Protein AF-A0A169PF04-F1 (afdb_monomer_lite)

Foldseek 3Di:
DVVVVVLDDDQDAAQLQAPVSDPLQFWDKEAFPDLLRIAIEGEAQVVQLVLLVVCVVVVQQQAAFFAPDDQVLAPDRNQGSVNLNVDPFFVLQNVSSNVRRVRRVVSCCVPPVDDPVRYQYAYFTKGFDDDDPPDPDDNHIATRFFRQNSWDYPNPQETEGEDGRGDDDPNHHSRQVRRQVSCVNGSHGYDYDHCSNQCPVPNNCPPDDPPPPSVSVPVSVVVVVVVVPPD

Sequence (231 aa):
MLEAQGYQQPIAVDTSWLGVGHIDEFLSFVPARNDRGWVAVVADPDLGRKLLEDLVDKSRGGEPLVRGIAPQGTTKPGLTVAGALRDPSLTRGTEIARKGIESALRTLRRESGLTERHIIRVPALFEKLDLPAGYPRQDVVANYLPGAANGVSTGTGVYLAPRQHSPLNDGRDTFEQAAEKALSGTGTRISWVEDWDYSHHRGTVGRNRVGIAAWAWESGLASTEQAHRRG

Organism: Streptomyces laurentii (NCBI:txid39478)

Radius of gyration: 18.96 Å; chains: 1; bounding box: 39×45×67 Å

pLDDT: mean 84.09, std 21.86, range [22.91, 98.69]

InterPro domains:
  IPR004303 Protein-arginine deiminase [PTHR10837] (2-201)
  IPR013530 Protein-arginine deiminase, C-terminal [PF03068] (2-203)

Secondary structure (DSSP, 8-state):
--GGG-SS-PPP---TTBSS--GGGTEEEEE-SSTTSEEEEEEEHHHHHHHHHHHHHTT-TTSBSS-SS-GGGSSSTT-BHHHHTT-HHHHHHHHHHHHHHHHHHHHHHHHH---GGGEEEEE--EEEPP--TT-S--S-EEESS--TTS-EE-SSSEEEEE-----EETTEEHHHHHHHHHHGGGTPEEEEE--HHHHHHSS---------TTHHHHHHHHHHHTGGG--

Structure (mmCIF, N/CA/C/O backbone):
data_AF-A0A169PF04-F1
#
_entry.id   AF-A0A169PF04-F1
#
loop_
_atom_site.group_PDB
_atom_site.id
_atom_site.type_symbol
_atom_site.label_atom_id
_atom_site.label_alt_id
_atom_site.label_comp_id
_atom_site.label_asym_id
_atom_site.label_entity_id
_atom_site.label_seq_id
_atom_site.pdbx_PDB_ins_code
_atom_site.Cartn_x
_atom_site.Cartn_y
_atom_site.Cartn_z
_at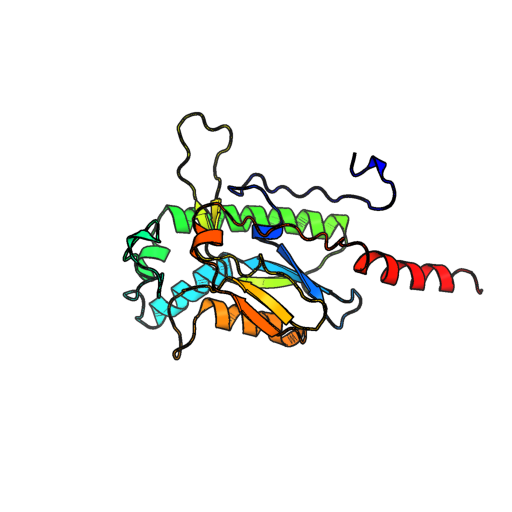om_site.occupancy
_atom_site.B_iso_or_equiv
_atom_site.auth_seq_id
_atom_site.auth_comp_id
_atom_site.auth_asym_id
_atom_site.auth_atom_id
_atom_site.pdbx_PDB_model_num
ATOM 1 N N . MET A 1 1 ? -13.197 25.104 11.657 1.00 62.09 1 MET A N 1
ATOM 2 C CA . MET A 1 1 ? -14.521 24.546 11.283 1.00 62.09 1 MET A CA 1
ATOM 3 C C . MET A 1 1 ? -14.736 23.145 11.853 1.00 62.09 1 MET A C 1
ATOM 5 O O . MET A 1 1 ? -15.756 22.962 12.498 1.00 62.09 1 MET A O 1
ATOM 9 N N . LEU A 1 2 ? -13.804 22.192 11.674 1.00 61.88 2 LEU A N 1
ATOM 10 C CA . LEU A 1 2 ? -13.909 20.841 12.262 1.00 61.88 2 LEU A CA 1
ATOM 11 C C . LEU A 1 2 ? -13.809 20.846 13.796 1.00 61.88 2 LEU A C 1
ATOM 13 O O . LEU A 1 2 ? -14.698 20.335 14.460 1.00 61.88 2 LEU A O 1
ATOM 17 N N . GLU A 1 3 ? -12.807 21.522 14.364 1.00 62.06 3 GLU A N 1
ATOM 18 C CA . GLU A 1 3 ? -12.672 21.683 15.826 1.00 62.06 3 GLU A CA 1
ATOM 19 C C . GLU A 1 3 ? -13.870 22.412 16.457 1.00 62.06 3 GLU A C 1
ATOM 21 O O . GLU A 1 3 ? -14.264 22.134 17.583 1.00 62.06 3 GLU A O 1
ATOM 26 N N . ALA A 1 4 ? -14.508 23.305 15.694 1.00 64.50 4 ALA A N 1
ATOM 27 C CA . ALA A 1 4 ? -15.655 24.087 16.145 1.00 64.50 4 ALA A CA 1
ATOM 28 C C . ALA A 1 4 ? -16.953 23.267 16.266 1.00 64.50 4 ALA A C 1
ATOM 30 O O . ALA A 1 4 ? -17.936 23.786 16.784 1.00 64.50 4 ALA A O 1
ATOM 31 N N . GLN A 1 5 ? -16.976 22.012 15.792 1.00 67.00 5 GLN A N 1
ATOM 32 C CA . GLN A 1 5 ? -18.127 21.126 15.983 1.00 67.00 5 GLN A CA 1
ATOM 33 C C . GLN A 1 5 ? -18.183 20.546 17.405 1.00 67.00 5 GLN A C 1
ATOM 35 O O . GLN A 1 5 ? -19.254 20.140 17.829 1.00 67.00 5 GLN A O 1
ATOM 40 N N . GLY A 1 6 ? -17.071 20.488 18.150 1.00 53.31 6 GLY A N 1
ATOM 41 C CA . GLY A 1 6 ? -17.043 20.073 19.564 1.00 53.31 6 GLY A CA 1
ATOM 42 C C . GLY A 1 6 ? -17.338 18.592 19.862 1.00 53.31 6 GLY A C 1
ATOM 43 O O . GLY A 1 6 ? -17.057 18.142 20.967 1.00 53.31 6 GLY A O 1
ATOM 44 N N . TYR A 1 7 ? -17.857 17.822 18.899 1.00 64.81 7 TYR A N 1
ATOM 45 C CA . TYR A 1 7 ? -18.203 16.400 19.069 1.00 64.81 7 TYR A CA 1
ATOM 46 C C . TYR A 1 7 ? -17.041 15.431 18.809 1.00 64.81 7 TYR A C 1
ATOM 48 O O . TYR A 1 7 ? -17.076 14.286 19.248 1.00 64.81 7 TYR A O 1
ATOM 56 N N . GLN A 1 8 ? -16.013 15.867 18.079 1.00 68.12 8 GLN A N 1
ATOM 57 C CA . GLN A 1 8 ? -14.832 15.066 17.756 1.00 68.12 8 GLN A CA 1
ATOM 58 C C . GLN A 1 8 ? -13.582 15.924 17.947 1.00 68.12 8 GLN A C 1
ATOM 60 O O . GLN A 1 8 ? -13.595 17.097 17.579 1.00 68.12 8 GLN A O 1
ATOM 65 N N . GLN A 1 9 ? -12.509 15.345 18.494 1.00 78.38 9 GLN A N 1
ATOM 66 C CA . GLN A 1 9 ? -11.184 15.971 18.547 1.00 78.38 9 GLN A CA 1
ATOM 67 C C . GLN A 1 9 ? -10.391 15.546 17.301 1.00 78.38 9 GLN A C 1
ATOM 69 O O . GLN A 1 9 ? -9.955 14.393 17.235 1.00 78.38 9 GLN A O 1
ATOM 74 N N . PRO A 1 10 ? -10.241 16.408 16.274 1.00 83.88 10 PRO A N 1
ATOM 75 C CA . PRO A 1 10 ? -9.552 16.025 15.050 1.00 83.88 10 PRO A CA 1
ATOM 76 C C . PRO A 1 10 ? -8.065 15.795 15.322 1.00 83.88 10 PRO A C 1
ATOM 78 O O . PRO A 1 10 ? -7.411 16.611 15.967 1.00 83.88 10 PRO A O 1
ATOM 81 N N . ILE A 1 11 ? -7.518 14.710 14.779 1.00 86.56 11 ILE A N 1
ATOM 82 C CA . ILE A 1 11 ? -6.080 14.441 14.816 1.00 86.56 11 ILE A CA 1
ATOM 83 C C . ILE A 1 11 ? -5.490 14.870 13.476 1.00 86.56 11 ILE A C 1
ATOM 85 O O . ILE A 1 11 ? -5.832 14.312 12.432 1.00 86.56 11 ILE A O 1
ATOM 89 N N . ALA A 1 12 ? -4.599 15.859 13.499 1.00 89.75 12 ALA A N 1
ATOM 90 C CA . ALA A 1 12 ? -3.885 16.295 12.307 1.00 89.75 12 ALA A CA 1
ATOM 91 C C . ALA A 1 12 ? -2.776 15.292 11.957 1.00 89.75 12 ALA A C 1
ATOM 93 O O . ALA A 1 12 ? -1.890 15.019 12.766 1.00 89.75 12 ALA A O 1
ATOM 94 N N . VAL A 1 13 ? -2.815 14.761 10.738 1.00 91.38 13 VAL A N 1
ATOM 95 C CA . VAL A 1 13 ? -1.807 13.844 10.197 1.00 91.38 13 VAL A CA 1
ATOM 96 C C . VAL A 1 13 ? -1.174 14.497 8.976 1.00 91.38 13 VAL A C 1
ATOM 98 O O . VAL A 1 13 ? -1.883 15.028 8.127 1.00 91.38 13 VAL A O 1
ATOM 101 N N . ASP A 1 14 ? 0.156 14.466 8.888 1.00 91.88 14 ASP A N 1
ATOM 102 C CA . ASP A 1 14 ? 0.867 14.986 7.722 1.00 91.88 14 ASP A CA 1
ATOM 103 C C . ASP A 1 14 ? 0.730 14.023 6.534 1.00 91.88 14 ASP A C 1
ATOM 105 O O . ASP A 1 14 ? 1.243 12.900 6.548 1.00 91.88 14 ASP A O 1
ATOM 109 N N . THR A 1 15 ? 0.033 14.488 5.502 1.00 93.19 15 THR A N 1
ATOM 110 C CA . THR A 1 15 ? -0.177 13.796 4.226 1.00 93.19 15 THR A CA 1
ATOM 111 C C . THR A 1 15 ? 0.488 14.524 3.059 1.00 93.19 15 THR A C 1
ATOM 113 O O . THR A 1 15 ? 0.269 14.169 1.903 1.00 93.19 15 THR A O 1
ATOM 116 N N . SER A 1 16 ? 1.317 15.541 3.325 1.00 91.88 16 SER A N 1
ATOM 117 C CA . SER A 1 16 ? 1.904 16.400 2.284 1.00 91.88 16 SER A CA 1
ATOM 118 C C . SER A 1 16 ? 2.814 15.653 1.302 1.00 91.88 16 SER A C 1
ATOM 120 O O . SER A 1 16 ? 2.993 16.104 0.165 1.00 91.88 16 SER A O 1
ATOM 122 N N . TRP A 1 17 ? 3.331 14.498 1.733 1.00 94.06 17 TRP A N 1
ATOM 123 C CA . TRP A 1 17 ? 4.163 13.575 0.965 1.00 94.06 17 TRP A CA 1
ATOM 124 C C . TRP A 1 17 ? 3.385 12.788 -0.105 1.00 94.06 17 TRP A C 1
ATOM 126 O O . TRP A 1 17 ? 4.012 12.178 -0.968 1.00 94.06 17 TRP A O 1
ATOM 136 N N . LEU A 1 18 ? 2.049 12.816 -0.101 1.00 90.62 18 LEU A N 1
ATOM 137 C CA . LEU A 1 18 ? 1.202 12.161 -1.105 1.00 90.62 18 LEU A CA 1
ATOM 138 C C . LEU A 1 18 ? 0.781 13.120 -2.222 1.00 90.62 18 LEU A C 1
ATOM 140 O O . LEU A 1 18 ? 0.509 14.296 -1.983 1.00 90.62 18 LEU A O 1
ATOM 144 N N . GLY A 1 19 ? 0.692 12.608 -3.450 1.00 86.56 19 GLY A N 1
ATOM 145 C CA . GLY A 1 19 ? 0.292 13.349 -4.648 1.00 86.56 19 GLY A CA 1
ATOM 146 C C . GLY A 1 19 ? -1.029 14.084 -4.473 1.00 86.56 19 GLY A C 1
ATOM 147 O O . GLY A 1 19 ? -1.066 15.311 -4.623 1.00 86.56 19 GLY A O 1
ATOM 148 N N . VAL A 1 20 ? -2.076 13.340 -4.106 1.00 84.25 20 VAL A N 1
ATOM 149 C CA . VAL A 1 20 ? -3.406 13.894 -3.810 1.00 84.25 20 VAL A CA 1
ATOM 150 C C . VAL A 1 20 ? -3.427 14.506 -2.412 1.00 84.25 20 VAL A C 1
ATOM 152 O O . VAL A 1 20 ? -3.981 15.589 -2.228 1.00 84.25 20 VAL A O 1
ATOM 155 N N . GLY A 1 21 ? -2.747 13.873 -1.454 1.00 86.50 21 GLY A N 1
ATOM 156 C CA . GLY A 1 21 ? -2.595 14.409 -0.104 1.00 86.50 21 GLY A CA 1
ATOM 157 C C . GLY A 1 21 ? -3.665 13.902 0.856 1.00 86.50 21 GLY A C 1
ATOM 158 O O . GLY A 1 21 ? -3.945 14.568 1.855 1.00 86.50 21 GLY A O 1
ATOM 159 N N . HIS A 1 22 ? -4.289 12.761 0.563 1.00 89.31 22 HIS A N 1
ATOM 160 C CA . HIS A 1 22 ? -5.374 12.221 1.373 1.00 89.31 22 HIS A CA 1
ATOM 161 C C . HIS A 1 22 ? -4.915 11.056 2.258 1.00 89.31 22 HIS A C 1
ATOM 163 O O . HIS A 1 22 ? -4.024 10.285 1.919 1.00 89.31 22 HIS A O 1
ATOM 169 N N . ILE A 1 23 ? -5.539 10.920 3.430 1.00 90.69 23 ILE A N 1
ATOM 170 C CA . ILE A 1 23 ? -5.193 9.867 4.395 1.00 90.69 23 ILE A CA 1
ATOM 171 C C . ILE A 1 23 ? -5.664 8.470 3.954 1.00 90.69 23 ILE A C 1
ATOM 173 O O . ILE A 1 23 ? -5.034 7.473 4.303 1.00 90.69 23 ILE A O 1
ATOM 177 N N . ASP A 1 24 ? -6.734 8.394 3.159 1.00 86.44 24 ASP A N 1
ATOM 178 C CA . ASP A 1 24 ? -7.298 7.141 2.642 1.00 86.44 24 ASP A CA 1
ATOM 179 C C . ASP A 1 24 ? -6.347 6.424 1.673 1.00 86.44 24 ASP A C 1
ATOM 181 O O . ASP A 1 24 ? -6.397 5.204 1.557 1.00 86.44 24 ASP A O 1
ATOM 185 N N . GLU A 1 25 ? -5.412 7.146 1.044 1.00 87.56 25 GLU A N 1
ATOM 186 C CA . GLU A 1 25 ? -4.411 6.573 0.134 1.00 87.56 25 GLU A CA 1
ATOM 187 C C . GLU A 1 25 ? -3.499 5.533 0.807 1.00 87.56 25 GLU A C 1
ATOM 189 O O . GLU A 1 25 ? -2.905 4.701 0.115 1.00 87.56 25 GLU A O 1
ATOM 194 N N . PHE A 1 26 ? -3.378 5.565 2.140 1.00 94.88 26 PHE A N 1
ATOM 195 C CA . PHE A 1 26 ? -2.515 4.653 2.894 1.00 94.88 26 PHE A CA 1
ATOM 196 C C . PHE A 1 26 ? -3.151 4.061 4.154 1.00 94.88 26 PHE A C 1
ATOM 198 O O . PHE A 1 26 ? -2.522 3.206 4.781 1.00 94.88 26 PHE A O 1
ATOM 205 N N . LEU A 1 27 ? -4.342 4.501 4.563 1.00 95.12 27 LEU A N 1
ATOM 206 C CA . LEU A 1 27 ? -4.946 4.079 5.820 1.00 95.12 27 LEU A CA 1
ATOM 207 C C . LEU A 1 27 ? -6.470 3.980 5.722 1.00 95.12 27 LEU A C 1
ATOM 209 O O . LEU A 1 27 ? -7.154 4.928 5.348 1.00 95.12 27 LEU A O 1
ATOM 213 N N . SER A 1 28 ? -7.004 2.849 6.170 1.00 95.38 28 SER A N 1
ATOM 214 C CA . SER A 1 28 ? -8.433 2.635 6.394 1.00 95.38 28 SER A CA 1
ATOM 215 C C . SER A 1 28 ? -8.662 1.861 7.692 1.00 95.38 28 SER A C 1
ATOM 217 O O . SER A 1 28 ? -7.724 1.547 8.427 1.00 95.38 28 SER A O 1
ATOM 219 N N . PHE A 1 29 ? -9.921 1.562 8.010 1.00 94.38 29 PHE A N 1
ATOM 220 C CA . PHE A 1 29 ? -10.287 0.806 9.204 1.00 94.38 29 PHE A CA 1
ATOM 221 C C . PHE A 1 29 ? -11.260 -0.316 8.861 1.00 94.38 29 PHE A C 1
ATOM 223 O O . PHE A 1 29 ? -12.177 -0.141 8.053 1.00 94.38 29 PHE A O 1
ATOM 230 N N . VAL A 1 30 ? -11.099 -1.457 9.528 1.00 94.94 30 VAL A N 1
ATOM 231 C CA . VAL A 1 30 ? -12.021 -2.596 9.429 1.00 94.94 30 VAL A CA 1
ATOM 232 C C . VAL A 1 30 ? -12.463 -3.056 10.820 1.00 94.94 30 VAL A C 1
ATOM 234 O O . VAL A 1 30 ? -11.678 -2.958 11.769 1.00 94.94 30 VAL A O 1
ATOM 237 N N . PRO A 1 31 ? -13.698 -3.573 10.969 1.00 92.75 31 PRO A N 1
ATOM 238 C CA . PRO A 1 31 ? -14.136 -4.210 12.203 1.00 92.75 31 PRO A CA 1
ATOM 239 C C . PRO A 1 31 ? -13.217 -5.370 12.599 1.00 92.75 31 PRO A C 1
ATOM 241 O O . PRO A 1 31 ? -12.759 -6.136 11.749 1.00 92.75 31 PRO A O 1
ATOM 244 N N . ALA A 1 32 ? -12.975 -5.520 13.897 1.00 91.56 32 ALA A N 1
ATOM 245 C CA . ALA A 1 32 ? -12.174 -6.605 14.447 1.00 91.56 32 ALA A CA 1
ATOM 246 C C . ALA A 1 32 ? -12.643 -6.971 15.857 1.00 91.56 32 ALA A C 1
ATOM 248 O O . ALA A 1 32 ? -13.140 -6.135 16.607 1.00 91.56 32 ALA A O 1
ATOM 249 N N . ARG A 1 33 ? -12.452 -8.233 16.245 1.00 89.00 33 ARG A N 1
ATOM 250 C CA . ARG A 1 33 ? -12.814 -8.727 17.581 1.00 89.00 33 ARG A CA 1
ATOM 251 C C . ARG A 1 33 ? -11.700 -8.442 18.590 1.00 89.00 33 ARG A C 1
ATOM 253 O O . ARG A 1 33 ? -10.974 -9.345 18.995 1.00 89.00 33 ARG A O 1
ATOM 260 N N . ASN A 1 34 ? -11.551 -7.178 18.965 1.00 89.12 34 ASN A N 1
ATOM 261 C CA . ASN A 1 34 ? -10.642 -6.717 20.014 1.00 89.12 34 ASN A CA 1
ATOM 262 C C . ASN A 1 34 ? -11.345 -5.672 20.905 1.00 89.12 34 ASN A C 1
ATOM 264 O O . ASN A 1 34 ? -12.509 -5.348 20.688 1.00 89.12 34 ASN A O 1
ATOM 268 N N . ASP A 1 35 ? -10.642 -5.154 21.907 1.00 89.12 35 ASP A N 1
ATOM 269 C CA . ASP A 1 35 ? -11.117 -4.109 22.830 1.00 89.12 35 ASP A CA 1
ATOM 270 C C . ASP A 1 35 ? -11.539 -2.797 22.147 1.00 89.12 35 ASP A C 1
ATOM 272 O O . ASP A 1 35 ? -12.347 -2.063 22.706 1.00 89.12 35 ASP A O 1
ATOM 276 N N . ARG A 1 36 ? -11.027 -2.497 20.947 1.00 90.12 36 ARG A N 1
ATOM 277 C CA . ARG A 1 36 ? -11.421 -1.318 20.159 1.00 90.12 36 ARG A CA 1
ATOM 278 C C . ARG A 1 36 ? -12.562 -1.591 19.181 1.00 90.12 36 ARG A C 1
ATOM 280 O O . ARG A 1 36 ? -13.145 -0.646 18.665 1.00 90.12 36 ARG A O 1
ATOM 287 N N . GLY A 1 37 ? -12.877 -2.853 18.896 1.00 91.75 37 GLY A N 1
ATOM 288 C CA . GLY A 1 37 ? -13.855 -3.244 17.877 1.00 91.75 37 GLY A CA 1
ATOM 289 C C . GLY A 1 37 ? -13.378 -3.054 16.429 1.00 91.75 37 GLY A C 1
ATOM 290 O O . GLY A 1 37 ? -14.136 -3.317 15.494 1.00 91.75 37 GLY A O 1
ATOM 291 N N . TRP A 1 38 ? -12.134 -2.610 16.217 1.00 93.38 38 TRP A N 1
ATOM 292 C CA . TRP A 1 38 ? -11.561 -2.326 14.900 1.00 93.38 38 TRP A CA 1
ATOM 293 C C . TRP A 1 38 ? -10.035 -2.452 14.881 1.00 93.38 38 TRP A C 1
ATOM 295 O O . TRP A 1 38 ? -9.365 -2.491 15.917 1.00 93.38 38 TRP A O 1
ATOM 305 N N . VAL A 1 39 ? -9.483 -2.508 13.673 1.00 95.44 39 VAL A N 1
ATOM 306 C CA . VAL A 1 39 ? -8.051 -2.347 13.387 1.00 95.44 39 VAL A CA 1
ATOM 307 C C . VAL A 1 39 ? -7.866 -1.374 12.226 1.00 95.44 39 VAL A C 1
ATOM 309 O O . VAL A 1 39 ? -8.725 -1.272 11.348 1.00 95.44 39 VAL A O 1
ATOM 312 N N . ALA A 1 40 ? -6.751 -0.653 12.235 1.00 96.56 40 ALA A N 1
ATOM 313 C CA . ALA A 1 40 ? -6.306 0.148 11.107 1.00 96.56 40 ALA A CA 1
ATOM 314 C C . ALA A 1 40 ? -5.640 -0.767 10.074 1.00 96.56 40 ALA A C 1
ATOM 316 O O . ALA A 1 40 ? -4.731 -1.524 10.416 1.00 96.56 40 ALA A O 1
ATOM 317 N N . VAL A 1 41 ? -6.071 -0.688 8.821 1.00 97.75 41 VAL A N 1
ATOM 318 C CA . VAL A 1 41 ? -5.391 -1.298 7.676 1.00 97.75 41 VAL A CA 1
ATOM 319 C C . VAL A 1 41 ? -4.480 -0.232 7.091 1.00 97.75 41 VAL A C 1
ATOM 321 O O . VAL A 1 41 ? -4.952 0.829 6.692 1.00 97.75 41 VAL A O 1
ATOM 324 N N . VAL A 1 42 ? -3.177 -0.486 7.086 1.00 98.38 42 VAL A N 1
ATOM 325 C CA . VAL A 1 42 ? -2.162 0.519 6.763 1.00 98.38 42 VAL A CA 1
ATOM 326 C C . VAL A 1 42 ? -1.257 -0.003 5.661 1.00 98.38 42 VAL A C 1
ATOM 328 O O . VAL A 1 42 ? -0.757 -1.125 5.743 1.00 98.38 42 VAL A O 1
ATOM 331 N N . ALA A 1 43 ? -1.041 0.810 4.633 1.00 98.44 43 ALA A N 1
ATOM 332 C CA . ALA A 1 43 ? -0.103 0.508 3.565 1.00 98.44 43 ALA A CA 1
ATOM 333 C C . ALA A 1 43 ? 1.316 0.325 4.123 1.00 98.44 43 ALA A C 1
ATOM 335 O O . ALA A 1 43 ? 1.744 1.017 5.048 1.00 98.44 43 ALA A O 1
ATOM 336 N N . ASP A 1 44 ? 2.055 -0.609 3.543 1.00 98.69 44 ASP A N 1
ATOM 337 C CA . ASP A 1 44 ? 3.418 -0.920 3.935 1.00 98.69 44 ASP A CA 1
ATOM 338 C C . ASP A 1 44 ? 4.294 -1.099 2.684 1.00 98.69 44 ASP A C 1
ATOM 340 O O . ASP A 1 44 ? 4.233 -2.139 2.012 1.00 98.69 44 ASP A O 1
ATOM 344 N N . PRO A 1 45 ? 5.097 -0.075 2.341 1.00 98.44 45 PRO A N 1
ATOM 345 C CA . PRO A 1 45 ? 5.968 -0.128 1.177 1.00 98.44 45 PRO A CA 1
ATOM 346 C C . PRO A 1 45 ? 7.140 -1.105 1.355 1.00 98.44 45 PRO A C 1
ATOM 348 O O . PRO A 1 45 ? 7.678 -1.596 0.362 1.00 98.44 45 PRO A O 1
ATOM 351 N N . ASP A 1 46 ? 7.510 -1.447 2.593 1.00 98.62 46 ASP A N 1
ATOM 352 C CA . ASP A 1 46 ? 8.571 -2.421 2.864 1.00 98.62 46 ASP A CA 1
ATOM 353 C C . ASP A 1 46 ? 8.094 -3.841 2.624 1.00 98.62 46 ASP A C 1
ATOM 355 O O . ASP A 1 46 ? 8.817 -4.634 2.020 1.00 98.62 46 ASP A O 1
ATOM 359 N N . LEU A 1 47 ? 6.855 -4.150 3.018 1.00 98.69 47 LEU A N 1
ATOM 360 C CA . LEU A 1 47 ? 6.229 -5.419 2.654 1.00 98.69 47 LEU A CA 1
ATOM 361 C C . LEU A 1 47 ? 6.095 -5.553 1.136 1.00 98.69 47 LEU A C 1
ATOM 363 O O . LEU A 1 47 ? 6.425 -6.607 0.599 1.00 98.69 47 LEU A O 1
ATOM 367 N N . GLY A 1 48 ? 5.670 -4.497 0.434 1.00 98.44 48 GLY A N 1
ATOM 368 C CA . GLY A 1 48 ? 5.587 -4.517 -1.029 1.00 98.44 48 GLY A CA 1
ATOM 369 C C . GLY A 1 48 ? 6.942 -4.774 -1.688 1.00 98.44 48 GLY A C 1
ATOM 370 O O . GLY A 1 48 ? 7.065 -5.668 -2.525 1.00 98.44 48 GLY A O 1
ATOM 371 N N . ARG A 1 49 ? 7.988 -4.058 -1.257 1.00 98.56 49 ARG A N 1
ATOM 372 C CA . ARG A 1 49 ? 9.359 -4.278 -1.737 1.00 98.56 49 ARG A CA 1
ATOM 373 C C . ARG A 1 49 ? 9.851 -5.697 -1.449 1.00 98.56 49 ARG A C 1
ATOM 375 O O . ARG A 1 49 ? 10.384 -6.338 -2.352 1.00 98.56 49 ARG A O 1
ATOM 382 N N . LYS A 1 50 ? 9.628 -6.203 -0.233 1.00 98.69 50 LYS A N 1
ATOM 383 C CA . LYS A 1 50 ? 10.023 -7.557 0.171 1.00 98.69 50 LYS A CA 1
ATOM 384 C C . LYS A 1 50 ? 9.381 -8.627 -0.713 1.00 98.69 50 LYS A C 1
ATOM 386 O O . LYS A 1 50 ? 10.061 -9.562 -1.114 1.00 98.69 50 LYS A O 1
ATOM 391 N N . LEU A 1 51 ? 8.102 -8.479 -1.070 1.00 98.69 51 LEU A N 1
ATOM 392 C CA . LEU A 1 51 ? 7.436 -9.416 -1.984 1.00 98.69 51 LEU A CA 1
ATOM 393 C C . LEU A 1 51 ? 8.113 -9.460 -3.361 1.00 98.69 51 LEU A C 1
ATOM 395 O O . LEU A 1 51 ? 8.211 -10.528 -3.959 1.00 98.69 51 LEU A O 1
ATOM 399 N N . LEU A 1 52 ? 8.598 -8.321 -3.864 1.00 98.56 52 LEU A N 1
ATOM 400 C CA . LEU A 1 52 ? 9.350 -8.275 -5.121 1.00 98.56 52 LEU A CA 1
ATOM 401 C C . LEU A 1 52 ? 10.745 -8.906 -4.978 1.00 98.56 52 LEU A C 1
ATOM 403 O O . LEU A 1 52 ? 11.178 -9.617 -5.883 1.00 98.56 52 LEU A O 1
ATOM 407 N N . GLU A 1 53 ? 11.433 -8.683 -3.856 1.00 98.62 53 GLU A N 1
ATOM 408 C CA . GLU A 1 53 ? 12.720 -9.325 -3.537 1.00 98.62 53 GLU A CA 1
ATOM 409 C C . GLU A 1 53 ? 12.568 -10.855 -3.477 1.00 98.62 53 GLU A C 1
ATOM 411 O O . GLU A 1 53 ? 13.282 -11.567 -4.183 1.00 98.62 53 GLU A O 1
ATOM 416 N N . ASP A 1 54 ? 11.546 -11.357 -2.777 1.00 98.50 54 ASP A N 1
ATOM 417 C CA . ASP A 1 54 ? 11.237 -12.790 -2.681 1.00 98.50 54 ASP A CA 1
ATOM 418 C C . ASP A 1 54 ? 10.956 -13.421 -4.066 1.00 98.50 54 ASP A C 1
ATOM 420 O O . ASP A 1 54 ? 11.246 -14.598 -4.303 1.00 98.50 54 ASP A O 1
ATOM 424 N N . LEU A 1 55 ? 10.382 -12.664 -5.010 1.00 98.19 55 LEU A N 1
ATOM 425 C CA . LEU A 1 55 ? 10.195 -13.115 -6.395 1.00 98.19 55 LEU A CA 1
ATOM 426 C C . LEU A 1 55 ? 11.526 -13.186 -7.155 1.00 98.19 55 LEU A C 1
ATOM 428 O O . LEU A 1 55 ? 11.748 -14.138 -7.909 1.00 98.19 55 LEU A O 1
ATOM 432 N N . VAL A 1 56 ? 12.426 -12.218 -6.963 1.00 98.25 56 VAL A N 1
ATOM 433 C CA . VAL A 1 56 ? 13.772 -12.261 -7.556 1.00 98.25 56 VAL A CA 1
ATOM 434 C C . VAL A 1 56 ? 14.565 -13.452 -7.029 1.00 98.25 56 VAL A C 1
ATOM 436 O O . VAL A 1 56 ? 15.150 -14.171 -7.839 1.00 98.25 56 VAL A O 1
ATOM 439 N N . ASP A 1 57 ? 14.513 -13.716 -5.725 1.00 98.12 57 ASP A N 1
ATOM 440 C CA . ASP A 1 57 ? 15.200 -14.850 -5.091 1.00 98.12 57 ASP A CA 1
ATOM 441 C C . ASP A 1 57 ? 14.710 -16.199 -5.637 1.00 98.12 57 ASP A C 1
ATOM 443 O O . ASP A 1 57 ? 15.478 -17.149 -5.792 1.00 98.12 57 ASP A O 1
ATOM 447 N N . LYS A 1 58 ? 13.439 -16.267 -6.044 1.00 97.38 58 LYS A N 1
ATOM 448 C CA . LYS A 1 58 ? 12.852 -17.417 -6.753 1.00 97.38 58 LYS A CA 1
ATOM 449 C C . LYS A 1 58 ? 13.196 -17.462 -8.250 1.00 97.38 58 LYS A C 1
ATOM 451 O O . LYS A 1 58 ? 12.587 -18.230 -8.989 1.00 97.38 58 LYS A O 1
ATOM 456 N N . SER A 1 59 ? 14.152 -16.655 -8.717 1.00 98.12 59 SER A N 1
ATOM 457 C CA . SER A 1 59 ? 14.538 -16.500 -10.131 1.00 98.12 59 SER A CA 1
ATOM 458 C C . SER A 1 59 ? 13.421 -15.967 -11.043 1.00 98.12 59 SER A C 1
ATOM 460 O O . SER A 1 59 ? 13.428 -16.201 -12.251 1.00 98.12 59 SER A O 1
ATOM 462 N N . ARG A 1 60 ? 12.464 -15.209 -10.490 1.00 97.88 60 ARG A N 1
ATOM 463 C CA . ARG A 1 60 ? 11.294 -14.664 -11.214 1.00 97.88 60 ARG A CA 1
ATOM 464 C C . ARG A 1 60 ? 11.403 -13.169 -11.506 1.00 97.88 60 ARG A C 1
ATOM 466 O O . ARG A 1 60 ? 10.436 -12.517 -11.885 1.00 97.88 60 ARG A O 1
ATOM 473 N N . GLY A 1 61 ? 12.607 -12.612 -11.382 1.00 97.50 61 GLY A N 1
ATOM 474 C CA . GLY A 1 61 ? 12.871 -11.190 -11.603 1.00 97.50 61 GLY A CA 1
ATOM 475 C C . GLY A 1 61 ? 12.583 -10.685 -13.024 1.00 97.50 61 GLY A C 1
ATOM 476 O O . GLY A 1 61 ? 12.428 -9.481 -13.214 1.00 97.50 61 GLY A O 1
ATOM 477 N N . GLY A 1 62 ? 12.517 -11.578 -14.015 1.00 98.06 62 GLY A N 1
ATOM 478 C CA . GLY A 1 62 ? 12.197 -11.241 -15.407 1.00 98.06 62 GLY A CA 1
ATOM 479 C C . GLY A 1 62 ? 10.703 -11.095 -15.705 1.00 98.06 62 GLY A C 1
ATOM 480 O O . GLY A 1 62 ? 10.349 -10.708 -16.815 1.00 98.06 62 GLY A O 1
ATOM 481 N N . GLU A 1 63 ? 9.821 -11.404 -14.754 1.00 97.44 63 GLU A N 1
ATOM 482 C CA . GLU A 1 63 ? 8.380 -11.289 -14.972 1.00 97.44 63 GLU A CA 1
ATOM 483 C C . GLU A 1 63 ? 7.915 -9.828 -15.028 1.00 97.44 63 GLU A C 1
ATOM 485 O O . GLU A 1 63 ? 8.509 -8.980 -14.356 1.00 97.44 63 GLU A O 1
ATOM 490 N N . PRO A 1 64 ? 6.843 -9.519 -15.785 1.00 96.94 64 PRO A N 1
ATOM 491 C CA . PRO A 1 64 ? 6.219 -8.201 -15.756 1.00 96.94 64 PRO A CA 1
ATOM 492 C C . PRO A 1 64 ? 5.749 -7.841 -14.344 1.00 96.94 64 PRO A C 1
ATOM 494 O O . PRO A 1 64 ? 5.081 -8.646 -13.693 1.00 96.94 64 PRO A O 1
ATOM 497 N N . LEU A 1 65 ? 6.070 -6.625 -13.898 1.00 97.38 65 LEU A N 1
ATOM 498 C CA . LEU A 1 65 ? 5.624 -6.077 -12.618 1.00 97.38 65 LEU A CA 1
ATOM 499 C C . LEU A 1 65 ? 4.102 -5.901 -12.590 1.00 97.38 65 LEU A C 1
ATOM 501 O O . LEU A 1 65 ? 3.467 -6.233 -11.596 1.00 97.38 65 LEU A O 1
ATOM 505 N N . VAL A 1 66 ? 3.537 -5.389 -13.685 1.00 95.94 66 VAL A N 1
ATOM 506 C CA . VAL A 1 66 ? 2.097 -5.180 -13.858 1.00 95.94 66 VAL A CA 1
ATOM 507 C C . VAL A 1 66 ? 1.561 -6.198 -14.860 1.00 95.94 66 VAL A C 1
ATOM 509 O O . VAL A 1 66 ? 2.143 -6.402 -15.930 1.00 95.94 66 VAL A O 1
ATOM 512 N N . ARG A 1 67 ? 0.445 -6.842 -14.522 1.00 94.00 67 ARG A N 1
ATOM 513 C CA . ARG A 1 67 ? -0.239 -7.845 -15.348 1.00 94.00 67 ARG A CA 1
ATOM 514 C C . ARG A 1 67 ? -1.654 -7.397 -15.678 1.00 94.00 67 ARG A C 1
ATOM 516 O O . ARG A 1 67 ? -2.232 -6.617 -14.951 1.00 94.00 67 ARG A O 1
ATOM 523 N N . GLY A 1 68 ? -2.231 -7.906 -16.767 1.00 91.81 68 GLY A N 1
ATOM 524 C CA . GLY A 1 68 ? -3.643 -7.656 -17.102 1.00 91.81 68 GLY A CA 1
ATOM 525 C C . GLY A 1 68 ? -3.963 -6.239 -17.591 1.00 91.81 68 GLY A C 1
ATOM 526 O O . GLY A 1 68 ? -5.078 -6.001 -18.044 1.00 91.81 68 GLY A O 1
ATOM 527 N N . ILE A 1 69 ? -2.984 -5.334 -17.579 1.00 91.44 69 ILE A N 1
ATOM 528 C CA . ILE A 1 69 ? -3.108 -3.949 -18.029 1.00 91.44 69 ILE A CA 1
ATOM 529 C C . ILE A 1 69 ? -2.411 -3.780 -19.376 1.00 91.44 69 ILE A C 1
ATOM 531 O O . ILE A 1 69 ? -1.289 -4.252 -19.582 1.00 91.44 69 ILE A O 1
ATOM 535 N N . ALA A 1 70 ? -3.079 -3.106 -20.310 1.00 88.19 70 ALA A N 1
ATOM 536 C CA . ALA A 1 70 ? -2.499 -2.799 -21.611 1.00 88.19 70 ALA A CA 1
ATOM 537 C C . ALA A 1 70 ? -1.334 -1.792 -21.471 1.00 88.19 70 ALA A C 1
ATOM 539 O O . ALA A 1 70 ? -1.387 -0.938 -20.588 1.00 88.19 70 ALA A O 1
ATOM 540 N N . PRO A 1 71 ? -0.302 -1.822 -22.336 1.00 84.38 71 PRO A N 1
ATOM 541 C CA . PRO A 1 71 ? 0.879 -0.959 -22.199 1.00 84.38 71 PRO A CA 1
ATOM 542 C C . PRO A 1 71 ? 0.578 0.541 -22.049 1.00 84.38 71 PRO A C 1
ATOM 544 O O . PRO A 1 71 ? 1.246 1.226 -21.284 1.00 84.38 71 PRO A O 1
ATOM 547 N N . GLN A 1 72 ? -0.449 1.046 -22.734 1.00 84.38 72 GLN A N 1
ATOM 548 C CA . GLN A 1 72 ? -0.901 2.439 -22.654 1.00 84.38 72 GLN A CA 1
ATOM 549 C C . GLN A 1 72 ? -1.573 2.811 -21.321 1.00 84.38 72 GLN A C 1
ATOM 551 O O . GLN A 1 72 ? -1.768 3.990 -21.052 1.00 84.38 72 GLN A O 1
ATOM 556 N N . GLY A 1 73 ? -1.953 1.819 -20.514 1.00 82.81 73 GLY A N 1
ATOM 557 C CA . GLY A 1 73 ? -2.575 1.997 -19.203 1.00 82.81 73 GLY A CA 1
ATOM 558 C C . GLY A 1 73 ? -1.575 2.034 -18.047 1.00 82.81 73 GLY A C 1
ATOM 559 O O . GLY A 1 73 ? -1.997 2.079 -16.897 1.00 82.81 73 GLY A O 1
ATOM 560 N N . THR A 1 74 ? -0.265 1.987 -18.311 1.00 84.94 74 THR A N 1
ATOM 561 C CA . THR A 1 74 ? 0.783 2.086 -17.284 1.00 84.94 74 THR A CA 1
ATOM 562 C C . THR A 1 74 ? 1.832 3.125 -17.670 1.00 84.94 74 THR A C 1
ATOM 564 O O . THR A 1 74 ? 2.173 3.290 -18.839 1.00 84.94 74 THR A O 1
ATOM 567 N N . THR A 1 75 ? 2.381 3.814 -16.670 1.00 83.81 75 THR A N 1
ATOM 568 C CA . THR A 1 75 ? 3.466 4.790 -16.842 1.00 83.81 75 THR A CA 1
ATOM 569 C C . THR A 1 75 ? 4.800 4.132 -17.204 1.00 83.81 75 THR A C 1
ATOM 571 O O . THR A 1 75 ? 5.680 4.791 -17.757 1.00 83.81 75 THR A O 1
ATOM 574 N N . LYS A 1 76 ? 4.966 2.831 -16.916 1.00 90.44 76 LYS A N 1
ATOM 575 C CA . LYS A 1 76 ? 6.208 2.074 -17.149 1.00 90.44 76 LYS A CA 1
ATOM 576 C C . LYS A 1 76 ? 5.914 0.719 -17.820 1.00 90.44 76 LYS A C 1
ATOM 578 O O . LYS A 1 76 ? 6.052 -0.330 -17.183 1.00 90.44 76 LYS A O 1
ATOM 583 N N . PRO A 1 77 ? 5.495 0.706 -19.100 1.00 91.19 77 PRO A N 1
ATOM 584 C CA . PRO A 1 77 ? 5.153 -0.527 -19.802 1.00 91.19 77 PRO A CA 1
ATOM 585 C C . PRO A 1 77 ? 6.354 -1.470 -19.906 1.00 91.19 77 PRO A C 1
ATOM 587 O O . PRO A 1 77 ? 7.459 -1.063 -20.257 1.00 91.19 77 PRO A O 1
ATOM 590 N N . GLY A 1 78 ? 6.129 -2.751 -19.610 1.00 92.50 78 GLY A N 1
ATOM 591 C CA . GLY A 1 78 ? 7.167 -3.784 -19.678 1.00 92.50 78 GLY A CA 1
ATOM 592 C C . GLY A 1 78 ? 8.187 -3.758 -18.534 1.00 92.50 78 GLY A C 1
ATOM 593 O O . GLY A 1 78 ? 9.142 -4.533 -18.577 1.00 92.50 78 GLY A O 1
ATOM 594 N N . LEU A 1 79 ? 8.000 -2.916 -17.508 1.00 97.38 79 LEU A N 1
ATOM 595 C CA . LEU A 1 79 ? 8.839 -2.949 -16.311 1.00 97.38 79 LEU A CA 1
ATOM 596 C C . LEU A 1 79 ? 8.775 -4.339 -15.665 1.00 97.38 79 LEU A C 1
ATOM 598 O O . LEU A 1 79 ? 7.694 -4.858 -15.390 1.00 97.38 79 LEU A O 1
ATOM 602 N N . THR A 1 80 ? 9.937 -4.945 -15.426 1.00 98.56 80 THR A N 1
ATOM 603 C CA . THR A 1 80 ? 10.042 -6.260 -14.784 1.00 98.56 80 THR A CA 1
ATOM 604 C C . THR A 1 80 ? 10.159 -6.136 -13.270 1.00 98.56 80 THR A C 1
ATOM 606 O O . THR A 1 80 ? 10.522 -5.078 -12.763 1.00 98.56 80 THR A O 1
ATOM 609 N N . VAL A 1 81 ? 9.929 -7.223 -12.534 1.00 98.56 81 VAL A N 1
ATOM 610 C CA . VAL A 1 81 ? 10.100 -7.271 -11.069 1.00 98.56 81 VAL A CA 1
ATOM 611 C C . VAL A 1 81 ? 11.506 -6.834 -10.637 1.00 98.56 81 VAL A C 1
ATOM 613 O O . VAL A 1 81 ? 11.659 -5.952 -9.794 1.00 98.56 81 VAL A O 1
ATOM 616 N N . ALA A 1 82 ? 12.555 -7.392 -11.247 1.00 98.56 82 ALA A N 1
ATOM 617 C CA . ALA A 1 82 ? 13.931 -6.994 -10.946 1.00 98.56 82 ALA A CA 1
ATOM 618 C C . ALA A 1 82 ? 14.242 -5.569 -11.432 1.00 98.56 82 ALA A C 1
ATOM 620 O O . ALA A 1 82 ? 15.081 -4.887 -10.843 1.00 98.56 82 ALA A O 1
ATOM 621 N N . GLY A 1 83 ? 13.586 -5.118 -12.507 1.00 98.44 83 GLY A N 1
ATOM 622 C CA . GLY A 1 83 ? 13.637 -3.728 -12.953 1.00 98.44 83 GLY A CA 1
ATOM 623 C C . GLY A 1 83 ? 13.057 -2.779 -11.906 1.00 98.44 83 GLY A C 1
ATOM 624 O O . GLY A 1 83 ? 13.695 -1.786 -11.575 1.00 98.44 83 GLY A O 1
ATOM 625 N N . ALA A 1 84 ? 11.914 -3.133 -11.320 1.00 98.25 84 ALA A N 1
ATOM 626 C CA . ALA A 1 84 ? 11.213 -2.346 -10.314 1.00 98.25 84 ALA A CA 1
ATOM 627 C C . ALA A 1 84 ? 12.066 -2.091 -9.065 1.00 98.25 84 ALA A C 1
ATOM 629 O O . ALA A 1 84 ? 12.142 -0.965 -8.579 1.00 98.25 84 ALA A O 1
ATOM 630 N N . LEU A 1 85 ? 12.783 -3.117 -8.593 1.00 98.44 85 LEU A N 1
ATOM 631 C CA . LEU A 1 85 ? 13.697 -3.014 -7.446 1.00 98.44 85 LEU A CA 1
ATOM 632 C C . LEU A 1 85 ? 14.906 -2.097 -7.691 1.00 98.44 85 LEU A C 1
ATOM 634 O O . LEU A 1 85 ? 15.550 -1.668 -6.733 1.00 98.44 85 LEU A O 1
ATOM 638 N N . ARG A 1 86 ? 15.227 -1.809 -8.957 1.00 98.12 86 ARG A N 1
ATOM 639 C CA . ARG A 1 86 ? 16.319 -0.911 -9.365 1.00 98.12 86 ARG A CA 1
ATOM 640 C C . ARG A 1 86 ? 15.823 0.437 -9.883 1.00 98.12 86 ARG A C 1
ATOM 642 O O . ARG A 1 86 ? 16.643 1.313 -10.139 1.00 98.12 86 ARG A O 1
ATOM 649 N N . ASP A 1 87 ? 14.515 0.604 -10.057 1.00 98.25 87 ASP A N 1
ATOM 650 C CA . ASP A 1 87 ? 13.935 1.825 -10.597 1.00 98.25 87 ASP A CA 1
ATOM 651 C C . ASP A 1 87 ? 14.069 2.968 -9.569 1.00 98.25 87 ASP A C 1
ATOM 653 O O . ASP A 1 87 ? 13.595 2.836 -8.431 1.00 98.25 87 ASP A O 1
ATOM 657 N N . PRO A 1 88 ? 14.714 4.097 -9.921 1.00 97.75 88 PRO A N 1
ATOM 658 C CA . PRO A 1 88 ? 14.919 5.201 -8.988 1.00 97.75 88 PRO A CA 1
ATOM 659 C C . PRO A 1 88 ? 13.619 5.803 -8.438 1.00 97.75 88 PRO A C 1
ATOM 661 O O . PRO A 1 88 ? 13.593 6.209 -7.275 1.00 97.75 88 PRO A O 1
ATOM 664 N N . SER A 1 89 ? 12.535 5.858 -9.225 1.00 96.94 89 SER A N 1
ATOM 665 C CA . SER A 1 89 ? 11.270 6.426 -8.744 1.00 96.94 89 SER A CA 1
ATOM 666 C C . SER A 1 89 ? 10.584 5.496 -7.748 1.00 96.94 89 SER A C 1
ATOM 668 O O . SER A 1 89 ? 10.064 5.981 -6.744 1.00 96.94 89 SER A O 1
ATOM 670 N N . LEU A 1 90 ? 10.644 4.177 -7.950 1.00 97.62 90 LEU A N 1
ATOM 671 C CA . LEU A 1 90 ? 10.056 3.191 -7.030 1.00 97.62 90 LEU A CA 1
ATOM 672 C C . LEU A 1 90 ? 10.874 3.014 -5.749 1.00 97.62 90 LEU A C 1
ATOM 674 O O . LEU A 1 90 ? 10.327 2.972 -4.644 1.00 97.62 90 LEU A O 1
ATOM 678 N N . THR A 1 91 ? 12.200 2.964 -5.870 1.00 98.12 91 THR A N 1
ATOM 679 C CA . THR A 1 91 ? 13.097 2.885 -4.707 1.00 98.12 91 THR A CA 1
ATOM 680 C C . THR A 1 91 ? 12.984 4.131 -3.835 1.00 98.12 91 THR A C 1
ATOM 682 O O . THR A 1 91 ? 12.783 4.013 -2.624 1.00 98.12 91 THR A O 1
ATOM 685 N N . ARG A 1 92 ? 13.008 5.327 -4.437 1.00 98.00 92 ARG A N 1
ATOM 686 C CA . ARG A 1 92 ? 12.812 6.577 -3.698 1.00 98.00 92 ARG A CA 1
ATOM 687 C C . ARG A 1 92 ? 11.382 6.720 -3.174 1.00 98.00 92 ARG A C 1
ATOM 689 O O . ARG A 1 92 ? 11.199 7.185 -2.051 1.00 98.00 92 ARG A O 1
ATOM 696 N N . GLY A 1 93 ? 10.387 6.298 -3.954 1.00 97.56 93 GLY A N 1
ATOM 697 C CA . GLY A 1 93 ? 8.981 6.282 -3.551 1.00 97.56 93 GLY A CA 1
ATOM 698 C C . GLY A 1 93 ? 8.756 5.455 -2.286 1.00 97.56 93 GLY A C 1
ATOM 699 O O . GLY A 1 93 ? 8.154 5.941 -1.331 1.00 97.56 93 GLY A O 1
ATOM 700 N N . THR A 1 94 ? 9.353 4.261 -2.228 1.00 98.25 94 THR A N 1
ATOM 701 C CA . THR A 1 94 ? 9.362 3.385 -1.043 1.00 98.25 94 THR A CA 1
ATOM 702 C C . THR A 1 94 ? 9.905 4.106 0.194 1.00 98.25 94 THR A C 1
ATOM 704 O O . THR A 1 94 ? 9.280 4.086 1.252 1.00 98.25 94 THR A O 1
ATOM 707 N N . GLU A 1 95 ? 11.055 4.778 0.080 1.00 98.38 95 GLU A N 1
ATOM 708 C CA . GLU A 1 95 ? 11.677 5.482 1.210 1.00 98.38 95 GLU A CA 1
ATOM 709 C C . GLU A 1 95 ? 10.833 6.644 1.737 1.00 98.38 95 GLU A C 1
ATOM 711 O O . GLU A 1 95 ? 10.727 6.829 2.953 1.00 98.38 95 GLU A O 1
ATOM 716 N N . ILE A 1 96 ? 10.274 7.448 0.829 1.00 98.19 96 ILE A N 1
ATOM 717 C CA . ILE A 1 96 ? 9.435 8.595 1.185 1.00 98.19 96 ILE A CA 1
ATOM 718 C C . ILE A 1 96 ? 8.149 8.097 1.846 1.00 98.19 96 ILE A C 1
ATOM 720 O O . ILE A 1 96 ? 7.830 8.540 2.950 1.00 98.19 96 ILE A O 1
ATOM 724 N N . ALA A 1 97 ? 7.461 7.135 1.221 1.00 97.94 97 ALA A N 1
ATOM 725 C CA . ALA A 1 97 ? 6.220 6.575 1.742 1.00 97.94 97 ALA A CA 1
ATOM 726 C C . ALA A 1 97 ? 6.420 5.939 3.122 1.00 97.94 97 ALA A C 1
ATOM 728 O O . ALA A 1 97 ? 5.658 6.224 4.042 1.00 97.94 97 ALA A O 1
ATOM 729 N N . ARG A 1 98 ? 7.501 5.167 3.318 1.00 98.50 98 ARG A N 1
ATOM 730 C CA . ARG A 1 98 ? 7.858 4.594 4.627 1.00 98.50 98 ARG A CA 1
ATOM 731 C C . ARG A 1 98 ? 7.953 5.682 5.695 1.00 98.50 98 ARG A C 1
ATOM 733 O O . ARG A 1 98 ? 7.347 5.572 6.757 1.00 98.50 98 ARG A O 1
ATOM 740 N N . LYS A 1 99 ? 8.698 6.758 5.421 1.00 98.31 99 LYS A N 1
ATOM 741 C CA . LYS A 1 99 ? 8.873 7.867 6.373 1.00 98.31 99 LYS A CA 1
ATOM 742 C C . LYS A 1 99 ? 7.556 8.582 6.670 1.00 98.31 99 LYS A C 1
ATOM 744 O O . LYS A 1 99 ? 7.297 8.876 7.838 1.00 98.31 99 LYS A O 1
ATOM 749 N N . GLY A 1 100 ? 6.750 8.842 5.640 1.00 97.56 100 GLY A N 1
ATOM 750 C CA . GLY A 1 100 ? 5.446 9.491 5.757 1.00 97.56 100 GLY A CA 1
ATOM 751 C C . GLY A 1 100 ? 4.468 8.679 6.606 1.00 97.56 100 GLY A C 1
ATOM 752 O O . GLY A 1 100 ? 3.944 9.186 7.599 1.00 97.56 100 GLY A O 1
ATOM 753 N N . ILE A 1 101 ? 4.314 7.391 6.292 1.00 98.19 101 ILE A N 1
ATOM 754 C CA . ILE A 1 101 ? 3.439 6.458 7.016 1.00 98.19 101 ILE A CA 1
ATOM 755 C C . ILE A 1 101 ? 3.891 6.306 8.471 1.00 98.19 101 ILE A C 1
ATOM 757 O O . ILE A 1 101 ? 3.081 6.452 9.383 1.00 98.19 101 ILE A O 1
ATOM 761 N N . GLU A 1 102 ? 5.184 6.102 8.733 1.00 97.88 102 GLU A N 1
ATOM 762 C CA . GLU A 1 102 ? 5.675 6.007 10.113 1.00 97.88 102 GLU A CA 1
ATOM 763 C C . GLU A 1 102 ? 5.498 7.314 10.894 1.00 97.88 102 GLU A C 1
ATOM 765 O O . GLU A 1 102 ? 5.250 7.289 12.101 1.00 97.88 102 GLU A O 1
ATOM 770 N N . SER A 1 103 ? 5.600 8.469 10.232 1.00 97.19 103 SER A N 1
ATOM 771 C CA . SER A 1 103 ? 5.297 9.761 10.855 1.00 97.19 103 SER A CA 1
ATOM 772 C C . SER A 1 103 ? 3.824 9.880 11.234 1.00 97.19 103 SER A C 1
ATOM 774 O O . SER A 1 103 ? 3.506 10.209 12.381 1.00 97.19 103 SER A O 1
ATOM 776 N N . ALA A 1 104 ? 2.930 9.522 10.312 1.00 95.94 104 ALA A N 1
ATOM 777 C CA . ALA A 1 104 ? 1.495 9.481 10.552 1.00 95.94 104 ALA A CA 1
ATOM 778 C C . ALA A 1 104 ? 1.141 8.546 11.716 1.00 95.94 104 ALA A C 1
ATOM 780 O O . ALA A 1 104 ? 0.430 8.942 12.641 1.00 95.94 104 ALA A O 1
ATOM 781 N N . LEU A 1 105 ? 1.703 7.335 11.729 1.00 96.31 105 LEU A N 1
ATOM 782 C CA . LEU A 1 105 ? 1.477 6.366 12.797 1.00 96.31 105 LEU A CA 1
ATOM 783 C C . LEU A 1 105 ? 2.025 6.841 14.140 1.00 96.31 105 LEU A C 1
ATOM 785 O O . LEU A 1 105 ? 1.356 6.647 15.151 1.00 96.31 105 LEU A O 1
ATOM 789 N N . ARG A 1 106 ? 3.191 7.501 14.193 1.00 96.56 106 ARG A N 1
ATOM 790 C CA . ARG A 1 106 ? 3.686 8.111 15.443 1.00 96.56 106 ARG A CA 1
ATOM 791 C C . ARG A 1 106 ? 2.693 9.121 16.012 1.00 96.56 106 ARG A C 1
ATOM 793 O O . ARG A 1 106 ? 2.454 9.108 17.218 1.00 96.56 106 ARG A O 1
ATOM 800 N N . THR A 1 107 ? 2.101 9.959 15.165 1.00 95.00 107 THR A N 1
ATOM 801 C CA . THR A 1 107 ? 1.060 10.900 15.595 1.00 95.00 107 THR A CA 1
ATOM 802 C C . THR A 1 107 ? -0.198 10.170 16.052 1.00 95.00 107 THR A C 1
ATOM 804 O O . THR A 1 107 ? -0.632 10.380 17.179 1.00 95.00 107 THR A O 1
ATOM 807 N N . LEU A 1 108 ? -0.730 9.232 15.267 1.00 92.75 108 LEU A N 1
ATOM 808 C CA . LEU A 1 108 ? -1.924 8.471 15.652 1.00 92.75 108 LEU A CA 1
ATOM 809 C C . LEU A 1 108 ? -1.730 7.697 16.964 1.00 92.75 108 LEU A C 1
ATOM 811 O O . LEU A 1 108 ? -2.632 7.666 17.798 1.00 92.75 108 LEU A O 1
ATOM 815 N N . ARG A 1 109 ? -0.550 7.110 17.193 1.00 94.44 109 ARG A N 1
ATOM 816 C CA . ARG A 1 109 ? -0.202 6.429 18.453 1.00 94.44 109 ARG A CA 1
ATOM 817 C C . ARG A 1 109 ? -0.240 7.387 19.638 1.00 94.44 109 ARG A C 1
ATOM 819 O O . ARG A 1 109 ? -0.854 7.064 20.650 1.00 94.44 109 ARG A O 1
ATOM 826 N N . ARG A 1 110 ? 0.380 8.561 19.496 1.00 94.69 110 ARG A N 1
ATOM 827 C CA . ARG A 1 110 ? 0.439 9.583 20.548 1.00 94.69 110 ARG A CA 1
ATOM 828 C C . ARG A 1 110 ? -0.944 10.144 20.882 1.00 94.69 110 ARG A C 1
ATOM 830 O O . ARG A 1 110 ? -1.265 10.257 22.056 1.00 94.69 110 ARG A O 1
ATOM 837 N N . GLU A 1 111 ? -1.746 10.453 19.866 1.00 92.25 111 GLU A N 1
ATOM 838 C CA . GLU A 1 111 ? -3.015 11.172 20.046 1.00 92.25 111 GLU A CA 1
ATOM 839 C C . GLU A 1 111 ? -4.219 10.248 20.318 1.00 92.25 111 GLU A C 1
ATOM 841 O O . GLU A 1 111 ? -5.189 10.673 20.932 1.00 92.25 111 GLU A O 1
ATOM 846 N N . SER A 1 112 ? -4.190 8.979 19.884 1.00 89.50 112 SER A N 1
ATOM 847 C CA . SER A 1 112 ? -5.332 8.048 20.044 1.00 89.50 112 SER A CA 1
ATOM 848 C C . SER A 1 112 ? -5.034 6.797 20.880 1.00 89.50 112 SER A C 1
ATOM 850 O O . SER A 1 112 ? -5.919 5.961 21.108 1.00 89.50 112 SER A O 1
ATOM 852 N N . GLY A 1 113 ? -3.780 6.612 21.304 1.00 89.81 113 GLY A N 1
ATOM 853 C CA . GLY A 1 113 ? -3.326 5.385 21.963 1.00 89.81 113 GLY A CA 1
ATOM 854 C C . GLY A 1 113 ? -3.340 4.160 21.041 1.00 89.81 113 GLY A C 1
ATOM 855 O O . GLY A 1 113 ? -3.438 3.026 21.522 1.00 89.81 113 GLY A O 1
ATOM 856 N N . LEU A 1 114 ? -3.316 4.366 19.717 1.00 91.44 114 LEU A N 1
ATOM 857 C CA . LEU A 1 114 ? -3.122 3.291 18.745 1.00 91.44 114 LEU A CA 1
ATOM 858 C C . LEU A 1 114 ? -1.804 2.570 19.062 1.00 91.44 114 LEU A C 1
ATOM 860 O O . LEU A 1 114 ? -0.834 3.184 19.493 1.00 91.44 114 LEU A O 1
ATOM 864 N N . THR A 1 115 ? -1.753 1.261 18.856 1.00 92.12 115 THR A N 1
ATOM 865 C CA . THR A 1 115 ? -0.553 0.436 19.080 1.00 92.12 115 THR A CA 1
ATOM 866 C C . THR A 1 115 ? -0.479 -0.633 17.997 1.00 92.12 115 THR A C 1
ATOM 868 O O . THR A 1 115 ? -1.446 -0.813 17.260 1.00 92.12 115 THR A O 1
ATOM 871 N N . GLU A 1 116 ? 0.639 -1.354 17.885 1.00 92.75 116 GLU A N 1
ATOM 872 C CA . GLU A 1 116 ? 0.833 -2.340 16.804 1.00 92.75 116 GLU A CA 1
ATOM 873 C C . GLU A 1 116 ? -0.237 -3.439 16.777 1.00 92.75 116 GLU A C 1
ATOM 875 O O . GLU A 1 116 ? -0.651 -3.866 15.709 1.00 92.75 116 GLU A O 1
ATOM 880 N N . ARG A 1 117 ? -0.783 -3.837 17.934 1.00 92.44 117 ARG A N 1
ATOM 881 C CA . ARG A 1 117 ? -1.906 -4.798 18.011 1.00 92.44 117 ARG A CA 1
ATOM 882 C C . ARG A 1 117 ? -3.194 -4.317 17.324 1.00 92.44 117 ARG A C 1
ATOM 884 O O . ARG A 1 117 ? -4.103 -5.114 17.119 1.00 92.44 117 ARG A O 1
ATOM 891 N N . HIS A 1 118 ? -3.288 -3.025 17.017 1.00 94.62 118 HIS A N 1
ATOM 892 C CA . HIS A 1 118 ? -4.417 -2.406 16.327 1.00 94.62 118 HIS A CA 1
ATOM 893 C C . HIS A 1 118 ? -4.104 -2.076 14.863 1.00 94.62 118 HIS A C 1
ATOM 895 O O . HIS A 1 118 ? -4.917 -1.420 14.217 1.00 94.62 118 HIS A O 1
ATOM 901 N N . ILE A 1 119 ? -2.934 -2.467 14.352 1.00 96.88 119 ILE A N 1
ATOM 902 C CA . ILE A 1 119 ? -2.476 -2.143 13.001 1.00 96.88 119 ILE A CA 1
ATOM 903 C C . ILE A 1 119 ? -2.267 -3.442 12.228 1.00 96.88 119 ILE A C 1
ATOM 905 O O . ILE A 1 119 ? -1.555 -4.341 12.667 1.00 96.88 119 ILE A O 1
ATOM 909 N N . ILE A 1 120 ? -2.856 -3.510 11.042 1.00 97.50 120 ILE A N 1
ATOM 910 C CA . ILE A 1 120 ? -2.580 -4.534 10.043 1.00 97.50 120 ILE A CA 1
ATOM 911 C C . ILE A 1 120 ? -1.887 -3.859 8.873 1.00 97.50 120 ILE A C 1
ATOM 913 O O . ILE A 1 120 ? -2.445 -2.971 8.233 1.00 97.50 120 ILE A O 1
ATOM 917 N N . ARG A 1 121 ? -0.660 -4.293 8.600 1.00 98.25 121 ARG A N 1
ATOM 918 C CA . ARG A 1 121 ? 0.130 -3.836 7.460 1.00 98.25 121 ARG A CA 1
ATOM 919 C C . ARG A 1 121 ? -0.261 -4.632 6.217 1.00 98.25 121 ARG A C 1
ATOM 921 O O . ARG A 1 121 ? -0.305 -5.861 6.269 1.00 98.25 121 ARG A O 1
ATOM 928 N N . VAL A 1 122 ? -0.526 -3.946 5.110 1.00 98.56 122 VAL A N 1
ATOM 929 C CA . VAL A 1 122 ? -0.775 -4.557 3.793 1.00 98.56 122 VAL A CA 1
ATOM 930 C C . VAL A 1 122 ? 0.268 -4.063 2.794 1.00 98.56 122 VAL A C 1
ATOM 932 O O . VAL A 1 122 ? 0.654 -2.897 2.865 1.00 98.56 122 VAL A O 1
ATOM 935 N N . PRO A 1 123 ? 0.755 -4.915 1.877 1.00 98.62 123 PRO A N 1
ATOM 936 C CA . PRO A 1 123 ? 1.798 -4.515 0.941 1.00 98.62 123 PRO A CA 1
ATOM 937 C C . PRO A 1 123 ? 1.312 -3.386 0.032 1.00 98.62 123 PRO A C 1
ATOM 939 O O . PRO A 1 123 ? 0.171 -3.389 -0.427 1.00 98.62 123 PRO A O 1
ATOM 942 N N . ALA A 1 124 ? 2.197 -2.436 -0.239 1.00 98.00 124 ALA A N 1
ATOM 943 C CA . ALA A 1 124 ? 1.948 -1.339 -1.163 1.00 98.00 124 ALA A CA 1
ATOM 944 C C . ALA A 1 124 ? 3.201 -1.047 -1.988 1.00 98.00 124 ALA A C 1
ATOM 946 O O . ALA A 1 124 ? 4.318 -1.336 -1.560 1.00 98.00 124 ALA A O 1
ATOM 947 N N . LEU A 1 125 ? 3.026 -0.469 -3.172 1.00 97.44 125 LEU A N 1
ATOM 948 C CA . LEU A 1 125 ? 4.132 -0.025 -4.012 1.00 97.44 125 LEU A CA 1
ATOM 949 C C . LEU A 1 125 ? 3.889 1.429 -4.399 1.00 97.44 125 LEU A C 1
ATOM 951 O O . LEU A 1 125 ? 2.851 1.745 -4.969 1.00 97.44 125 LEU A O 1
ATOM 955 N N . PHE A 1 126 ? 4.845 2.298 -4.081 1.00 96.44 126 PHE A N 1
ATOM 956 C CA . PHE A 1 126 ? 4.770 3.734 -4.339 1.00 96.44 126 PHE A CA 1
ATOM 957 C C . PHE A 1 126 ? 5.850 4.158 -5.329 1.00 96.44 126 PHE A C 1
ATOM 959 O O . PHE A 1 126 ? 6.972 3.649 -5.281 1.00 96.44 126 PHE A O 1
ATOM 966 N N . GLU A 1 127 ? 5.547 5.151 -6.157 1.00 95.25 127 GLU A N 1
ATOM 967 C CA . GLU A 1 127 ? 6.530 5.850 -6.978 1.00 95.25 127 GLU A CA 1
ATOM 968 C C . GLU A 1 127 ? 6.664 7.311 -6.561 1.00 95.25 127 GLU A C 1
ATOM 970 O O . GLU A 1 127 ? 5.679 7.981 -6.252 1.00 95.25 127 GLU A O 1
ATOM 975 N N . LYS A 1 128 ? 7.893 7.828 -6.575 1.00 95.62 128 LYS A N 1
ATOM 976 C CA . LYS A 1 128 ? 8.134 9.269 -6.533 1.00 95.62 128 LYS A CA 1
ATOM 977 C C . LYS A 1 128 ? 7.653 9.896 -7.840 1.00 95.62 128 LYS A C 1
ATOM 979 O O . LYS A 1 128 ? 8.068 9.470 -8.915 1.00 95.62 128 LYS A O 1
ATOM 984 N N . LEU A 1 129 ? 6.839 10.938 -7.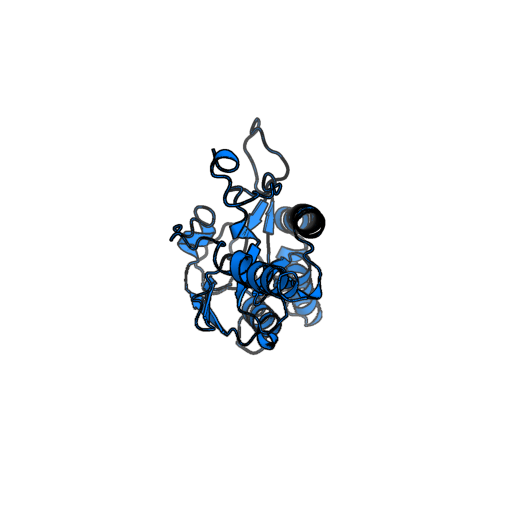719 1.00 91.56 129 LEU A N 1
ATOM 985 C CA . LEU A 1 129 ? 6.361 11.718 -8.850 1.00 91.56 129 LEU A CA 1
ATOM 986 C C . LEU A 1 129 ? 7.462 12.645 -9.365 1.00 91.56 129 LEU A C 1
ATOM 988 O O . LEU A 1 129 ? 8.182 13.272 -8.579 1.00 91.56 129 LEU A O 1
ATOM 992 N N . ASP A 1 130 ? 7.556 12.752 -10.688 1.00 89.56 130 ASP A N 1
ATOM 993 C CA . ASP A 1 130 ? 8.312 13.820 -11.330 1.00 89.56 130 ASP A CA 1
ATOM 994 C C . ASP A 1 130 ? 7.428 15.067 -11.394 1.00 89.56 130 ASP A C 1
ATOM 996 O O . ASP A 1 130 ? 6.336 15.052 -11.967 1.00 89.56 130 ASP A O 1
ATOM 1000 N N . LEU A 1 131 ? 7.862 16.125 -10.718 1.00 87.50 131 LEU A N 1
ATOM 1001 C CA . LEU A 1 131 ? 7.083 17.343 -10.546 1.00 87.50 131 LEU A CA 1
ATOM 1002 C C . LEU A 1 131 ? 7.713 18.467 -11.368 1.00 87.50 131 LEU A C 1
ATOM 1004 O O . LEU A 1 131 ? 8.939 18.592 -11.391 1.00 87.50 131 LEU A O 1
ATOM 1008 N N . PRO A 1 132 ? 6.899 19.324 -12.012 1.00 88.00 132 PRO A N 1
ATOM 1009 C CA . PRO A 1 132 ? 7.424 20.422 -12.806 1.00 88.00 132 PRO A CA 1
ATOM 1010 C C . PRO A 1 132 ? 8.275 21.363 -11.948 1.00 88.00 132 PRO A C 1
ATOM 1012 O O . PRO A 1 132 ? 8.010 21.577 -10.761 1.00 88.00 132 PRO A O 1
ATOM 1015 N N . ALA A 1 133 ? 9.288 21.964 -12.569 1.00 87.94 133 ALA A N 1
ATOM 1016 C CA . ALA A 1 133 ? 10.139 22.942 -11.906 1.00 87.94 133 ALA A CA 1
ATOM 1017 C C . ALA A 1 133 ? 9.294 24.073 -11.288 1.00 87.94 133 ALA A C 1
ATOM 1019 O O . ALA A 1 133 ? 8.409 24.629 -11.936 1.00 87.94 133 ALA A O 1
ATOM 1020 N N . GLY A 1 134 ? 9.570 24.405 -10.025 1.00 86.06 134 GLY A N 1
ATOM 1021 C CA . GLY A 1 134 ? 8.818 25.418 -9.277 1.00 86.06 134 GLY A CA 1
ATOM 1022 C C . GLY A 1 134 ? 7.539 24.910 -8.602 1.00 86.06 134 GLY A C 1
ATOM 1023 O O . GLY A 1 134 ? 6.856 25.706 -7.958 1.00 86.06 134 GLY A O 1
ATOM 1024 N N . TYR A 1 135 ? 7.214 23.613 -8.690 1.00 87.88 135 TYR A N 1
ATOM 1025 C CA . TYR A 1 135 ? 6.141 23.041 -7.875 1.00 87.88 135 TYR A CA 1
ATOM 1026 C C . TYR A 1 135 ? 6.469 23.202 -6.374 1.00 87.88 135 TYR A C 1
ATOM 1028 O O . TYR A 1 135 ? 7.599 22.929 -5.963 1.00 87.88 135 TYR A O 1
ATOM 1036 N N . PRO A 1 136 ? 5.513 23.645 -5.532 1.00 88.00 136 PRO A N 1
ATOM 1037 C CA . PRO A 1 136 ? 5.805 24.056 -4.155 1.00 88.00 136 PRO A CA 1
ATOM 1038 C C . PRO A 1 136 ? 6.137 22.893 -3.213 1.00 88.00 136 PRO A C 1
ATOM 1040 O O . PRO A 1 136 ? 6.683 23.114 -2.135 1.00 88.00 136 PRO A O 1
ATOM 1043 N N . ARG A 1 137 ? 5.797 21.657 -3.598 1.00 87.00 137 ARG A N 1
ATOM 1044 C CA . ARG A 1 137 ? 6.088 20.445 -2.824 1.00 87.00 137 ARG A CA 1
ATOM 1045 C C . ARG A 1 137 ? 7.228 19.665 -3.466 1.00 87.00 137 ARG A C 1
ATOM 1047 O O . ARG A 1 137 ? 7.327 19.595 -4.687 1.00 87.00 137 ARG A O 1
ATOM 1054 N N . GLN A 1 138 ? 8.057 19.052 -2.633 1.00 88.50 138 GLN A N 1
ATOM 1055 C CA . GLN A 1 138 ? 9.142 18.162 -3.044 1.00 88.50 138 GLN A CA 1
ATOM 1056 C C . GLN A 1 138 ? 8.915 16.777 -2.449 1.00 88.50 138 GLN A C 1
ATOM 1058 O O . GLN A 1 138 ? 8.170 16.646 -1.482 1.00 88.50 138 GLN A O 1
ATOM 1063 N N . ASP A 1 139 ? 9.573 15.763 -3.020 1.00 92.31 139 ASP A N 1
ATOM 1064 C CA . ASP A 1 139 ? 9.503 14.381 -2.531 1.00 92.31 139 ASP A CA 1
ATOM 1065 C C . ASP A 1 139 ? 8.054 13.908 -2.319 1.00 92.31 139 ASP A C 1
ATOM 1067 O O . ASP A 1 139 ? 7.677 13.413 -1.263 1.00 92.31 139 ASP A O 1
ATOM 1071 N N . VAL A 1 140 ? 7.239 14.080 -3.360 1.00 93.56 140 VAL A N 1
ATOM 1072 C CA . VAL A 1 140 ? 5.847 13.631 -3.394 1.00 93.56 140 VAL A CA 1
ATOM 1073 C C . VAL A 1 140 ? 5.768 12.273 -4.082 1.0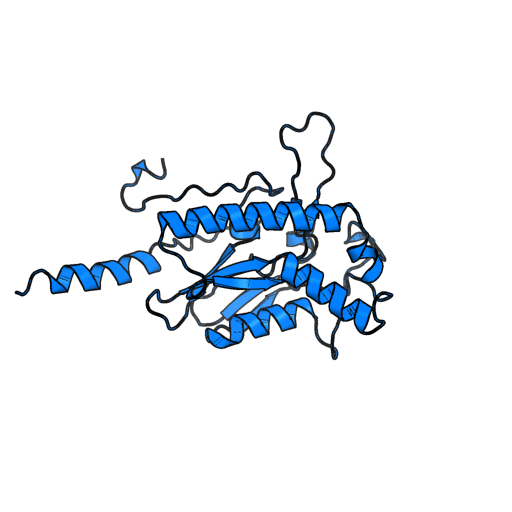0 93.56 140 VAL A C 1
ATOM 1075 O O . VAL A 1 140 ? 6.458 12.039 -5.078 1.00 93.56 140 VAL A O 1
ATOM 1078 N N . VAL A 1 141 ? 4.925 11.383 -3.566 1.00 94.94 141 VAL A N 1
ATOM 1079 C CA . VAL A 1 141 ? 4.715 10.037 -4.110 1.00 94.94 141 VAL A CA 1
ATOM 1080 C C . VAL A 1 141 ? 3.257 9.784 -4.468 1.00 94.94 141 VAL A C 1
ATOM 1082 O O . VAL A 1 141 ? 2.355 10.437 -3.947 1.00 94.94 141 VAL A O 1
ATOM 1085 N N . ALA A 1 142 ? 3.031 8.791 -5.316 1.00 92.38 142 ALA A N 1
ATOM 1086 C CA . ALA A 1 142 ? 1.726 8.186 -5.543 1.00 92.38 142 ALA A CA 1
ATOM 1087 C C . ALA A 1 142 ? 1.828 6.662 -5.439 1.00 92.38 142 ALA A C 1
ATOM 1089 O O . ALA A 1 142 ? 2.916 6.090 -5.539 1.00 92.38 142 ALA A O 1
ATOM 1090 N N . ASN A 1 143 ? 0.688 6.009 -5.237 1.00 91.50 143 ASN A N 1
ATOM 1091 C CA . ASN A 1 143 ? 0.569 4.563 -5.371 1.00 91.50 143 ASN A CA 1
ATOM 1092 C C . ASN A 1 143 ? 0.866 4.163 -6.829 1.00 91.50 143 ASN A C 1
ATOM 1094 O O . ASN A 1 143 ? 0.189 4.627 -7.740 1.00 91.50 143 ASN A O 1
ATOM 1098 N N . TYR A 1 144 ? 1.886 3.327 -7.036 1.00 93.69 144 TYR A N 1
ATOM 1099 C CA . TYR A 1 144 ? 2.239 2.778 -8.350 1.00 93.69 144 TYR A CA 1
ATOM 1100 C C . TYR A 1 144 ? 1.407 1.538 -8.701 1.00 93.69 144 TYR A C 1
ATOM 1102 O O . TYR A 1 144 ? 1.124 1.305 -9.868 1.00 93.69 144 TYR A O 1
ATOM 1110 N N . LEU A 1 145 ? 1.057 0.725 -7.697 1.00 93.50 145 LEU A N 1
ATOM 1111 C CA . LEU A 1 145 ? -0.010 -0.278 -7.796 1.00 93.50 145 LEU A CA 1
ATOM 1112 C C . LEU A 1 145 ? -1.222 0.222 -7.008 1.00 93.50 145 LEU A C 1
ATOM 1114 O O . LEU A 1 145 ? -1.023 0.980 -6.055 1.00 93.50 145 LEU A O 1
ATOM 1118 N N . PRO A 1 146 ? -2.460 -0.205 -7.324 1.00 92.56 146 PRO A N 1
ATOM 1119 C CA . PRO A 1 146 ? -3.640 0.265 -6.603 1.00 92.56 146 PRO A CA 1
ATOM 1120 C C . PRO A 1 146 ? -3.493 0.031 -5.097 1.00 92.56 146 PRO A C 1
ATOM 1122 O O . PRO A 1 146 ? -3.111 -1.051 -4.672 1.00 92.56 146 PRO A O 1
ATOM 1125 N N . GLY A 1 147 ? -3.770 1.026 -4.255 1.00 91.19 147 GLY A N 1
ATOM 1126 C CA . GLY A 1 147 ? -3.535 0.890 -2.816 1.00 91.19 147 GLY A CA 1
ATOM 1127 C C . GLY A 1 147 ? -4.567 -0.021 -2.147 1.00 91.19 147 GLY A C 1
ATOM 1128 O O . GLY A 1 147 ? -5.703 0.399 -1.948 1.00 91.19 147 GLY A O 1
ATOM 1129 N N . ALA A 1 148 ? -4.186 -1.230 -1.715 1.00 95.19 148 ALA A N 1
ATOM 1130 C CA . ALA A 1 148 ? -5.088 -2.118 -0.963 1.00 95.19 148 ALA A CA 1
ATOM 1131 C C . ALA A 1 148 ? -5.583 -1.491 0.360 1.00 95.19 148 ALA A C 1
ATOM 1133 O O . ALA A 1 148 ? -6.667 -1.816 0.847 1.00 95.19 148 ALA A O 1
ATOM 1134 N N . ALA A 1 149 ? -4.802 -0.577 0.945 1.00 95.75 149 ALA A N 1
ATOM 1135 C CA . ALA A 1 149 ? -5.198 0.188 2.126 1.00 95.75 149 ALA A CA 1
ATOM 1136 C C . ALA A 1 149 ? -6.296 1.227 1.832 1.00 95.75 149 ALA A C 1
ATOM 1138 O O . ALA A 1 149 ? -7.044 1.564 2.744 1.00 95.75 149 ALA A O 1
ATOM 1139 N N . ASN A 1 150 ? -6.454 1.657 0.574 1.00 93.25 150 ASN A N 1
ATOM 1140 C CA . ASN A 1 150 ? -7.549 2.525 0.141 1.00 93.25 150 ASN A CA 1
ATOM 1141 C C . ASN A 1 150 ? -8.781 1.706 -0.266 1.00 93.25 150 ASN A C 1
ATOM 1143 O O . ASN A 1 150 ? -9.250 1.729 -1.405 1.00 93.25 150 ASN A O 1
ATOM 1147 N N . GLY A 1 151 ? -9.257 0.897 0.671 1.00 91.19 151 GLY A N 1
ATOM 1148 C CA . GLY A 1 151 ? -10.470 0.119 0.515 1.00 91.19 151 GLY A CA 1
ATOM 1149 C C . GLY A 1 151 ? -11.576 0.596 1.445 1.00 91.19 151 GLY A C 1
ATOM 1150 O O . GLY A 1 151 ? -11.372 1.366 2.385 1.00 91.19 151 GLY A O 1
ATOM 1151 N N . VAL A 1 152 ? -12.778 0.095 1.189 1.00 92.00 152 VAL A N 1
ATOM 1152 C CA . VAL A 1 152 ? -13.986 0.448 1.930 1.00 92.00 152 VAL A CA 1
ATOM 1153 C C . VAL A 1 152 ? -14.480 -0.762 2.704 1.00 92.00 152 VAL A C 1
ATOM 1155 O O . VAL A 1 152 ? -14.841 -1.793 2.132 1.00 92.00 152 VAL A O 1
ATOM 1158 N N . SER A 1 153 ? -14.547 -0.627 4.026 1.00 92.62 153 SER A N 1
ATOM 1159 C CA . SER A 1 153 ? -15.234 -1.602 4.866 1.00 92.62 153 SER A CA 1
ATOM 1160 C C . SER A 1 153 ? -16.747 -1.465 4.712 1.00 92.62 153 SER A C 1
ATOM 1162 O O . SER A 1 153 ? -17.309 -0.383 4.855 1.00 92.62 153 SER A O 1
ATOM 1164 N N . THR A 1 154 ? -17.421 -2.583 4.463 1.00 89.69 154 THR A N 1
ATOM 1165 C CA . THR A 1 154 ? -18.891 -2.655 4.385 1.00 89.69 154 THR A CA 1
ATOM 1166 C C . THR A 1 154 ? -19.564 -2.710 5.758 1.00 89.69 154 THR A C 1
ATOM 1168 O O . THR A 1 154 ? -20.785 -2.626 5.847 1.00 89.69 154 THR A O 1
ATOM 1171 N N . GLY A 1 155 ? -18.795 -2.923 6.832 1.00 83.12 155 GLY A N 1
ATOM 1172 C CA . GLY A 1 155 ? -19.324 -3.212 8.169 1.00 83.12 155 GLY A CA 1
ATOM 1173 C C . GLY A 1 155 ? -19.871 -4.637 8.341 1.00 83.12 155 GLY A C 1
ATOM 1174 O O . GLY A 1 155 ? -20.076 -5.074 9.468 1.00 83.12 155 GLY A O 1
ATOM 1175 N N . THR A 1 156 ? -20.036 -5.405 7.259 1.00 86.25 156 THR A N 1
ATOM 1176 C CA . THR A 1 156 ? -20.589 -6.772 7.271 1.00 86.25 156 THR A CA 1
ATOM 1177 C C . THR A 1 156 ? -19.515 -7.839 7.029 1.00 86.25 156 THR A C 1
ATOM 1179 O O . THR A 1 156 ? -19.776 -8.867 6.406 1.00 86.25 156 THR A O 1
ATOM 1182 N N . GLY A 1 157 ? -18.276 -7.579 7.459 1.00 89.88 157 GLY A N 1
ATOM 1183 C CA . GLY A 1 157 ? -17.141 -8.497 7.290 1.00 89.88 157 GLY A CA 1
ATOM 1184 C C . GLY A 1 157 ? -16.558 -8.555 5.873 1.00 89.88 157 GLY A C 1
ATOM 1185 O O . GLY A 1 157 ? -15.748 -9.433 5.586 1.00 89.88 157 GLY A O 1
ATOM 1186 N N . VAL A 1 158 ? -16.940 -7.635 4.981 1.00 95.69 158 VAL A N 1
ATOM 1187 C CA . VAL A 1 158 ? -16.339 -7.497 3.644 1.00 95.69 158 VAL A CA 1
ATOM 1188 C C . VAL A 1 158 ? -15.602 -6.166 3.533 1.00 95.69 158 VAL A C 1
ATOM 1190 O O . VAL A 1 158 ? -16.149 -5.122 3.891 1.00 95.69 158 VAL A O 1
ATOM 1193 N N . TYR A 1 159 ? -14.386 -6.209 2.998 1.00 96.50 159 TYR A N 1
ATOM 1194 C CA . TYR A 1 159 ? -13.563 -5.048 2.675 1.00 96.50 159 TYR A CA 1
ATOM 1195 C C . TYR A 1 159 ? -13.349 -4.986 1.163 1.00 96.50 159 TYR A C 1
ATOM 1197 O O . TYR A 1 159 ? -12.791 -5.907 0.568 1.00 96.50 159 TYR A O 1
ATOM 1205 N N . LEU A 1 160 ? -13.864 -3.938 0.528 1.00 96.44 160 LEU A N 1
ATOM 1206 C CA . LEU A 1 160 ? -13.754 -3.722 -0.911 1.00 96.44 160 LEU A CA 1
ATOM 1207 C C . LEU A 1 160 ? -12.433 -3.009 -1.188 1.00 96.44 160 LEU A C 1
ATOM 1209 O O . LEU A 1 160 ? -12.283 -1.868 -0.766 1.0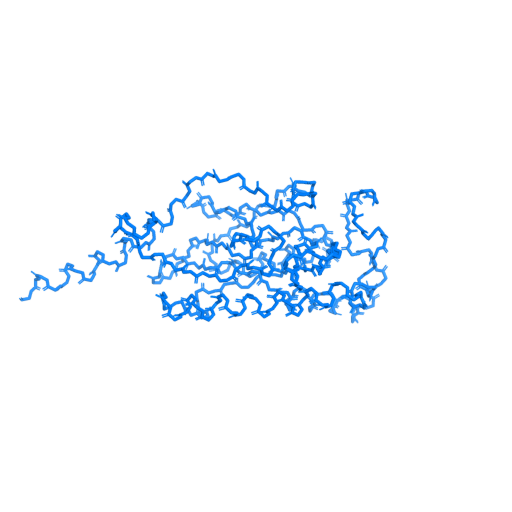0 96.44 160 LEU A O 1
ATOM 1213 N N . ALA A 1 161 ? -11.495 -3.660 -1.871 1.00 95.69 161 ALA A N 1
ATOM 1214 C CA . ALA A 1 161 ? -10.182 -3.087 -2.166 1.00 95.69 161 ALA A CA 1
ATOM 1215 C C . ALA A 1 161 ? -9.882 -3.147 -3.673 1.00 95.69 161 ALA A C 1
ATOM 1217 O O . ALA A 1 161 ? -10.329 -4.091 -4.332 1.00 95.69 161 ALA A O 1
ATOM 1218 N N . PRO A 1 162 ? -9.130 -2.186 -4.233 1.00 94.94 162 PRO A N 1
ATOM 1219 C CA . PRO A 1 162 ? -8.729 -2.224 -5.637 1.00 94.94 162 PRO A CA 1
ATOM 1220 C C . PRO A 1 162 ? -7.871 -3.455 -5.974 1.00 94.94 162 PRO A C 1
ATOM 1222 O O . PRO A 1 162 ? -6.963 -3.804 -5.215 1.00 94.94 162 PRO A O 1
ATOM 1225 N N . ARG A 1 163 ? -8.137 -4.104 -7.115 1.00 96.31 163 ARG A N 1
ATOM 1226 C CA . ARG A 1 163 ? -7.295 -5.167 -7.709 1.00 96.31 163 ARG A CA 1
ATOM 1227 C C . ARG A 1 163 ? -5.843 -4.711 -7.807 1.00 96.31 163 ARG A C 1
ATOM 1229 O O . ARG A 1 163 ? -5.620 -3.570 -8.173 1.00 96.31 163 ARG A O 1
ATOM 1236 N N . GLN A 1 164 ? -4.865 -5.566 -7.513 1.00 95.31 164 GLN A N 1
ATOM 1237 C CA . GLN A 1 164 ? -3.458 -5.127 -7.426 1.00 95.31 164 GLN A CA 1
ATOM 1238 C C . GLN A 1 164 ? -2.686 -5.255 -8.745 1.00 95.31 164 GLN A C 1
ATOM 1240 O O . GLN A 1 164 ? -1.742 -4.498 -8.967 1.00 95.31 164 GLN A O 1
ATOM 1245 N N . HIS A 1 165 ? -3.084 -6.189 -9.619 1.00 95.75 165 HIS A N 1
ATOM 1246 C CA . HIS A 1 165 ? -2.449 -6.444 -10.925 1.00 95.75 165 HIS A CA 1
ATOM 1247 C C . HIS A 1 165 ? -0.937 -6.728 -10.850 1.00 95.75 165 HIS A C 1
ATOM 1249 O O . HIS A 1 165 ? -0.191 -6.456 -11.790 1.00 95.75 165 HIS A O 1
ATOM 1255 N N . SER A 1 166 ? -0.478 -7.298 -9.740 1.00 96.38 166 SER A N 1
ATOM 1256 C CA . SER A 1 166 ? 0.919 -7.621 -9.465 1.00 96.38 166 SER A CA 1
ATOM 1257 C C . SER A 1 166 ? 1.340 -8.967 -10.095 1.00 96.38 166 SER A C 1
ATOM 1259 O O . SER A 1 166 ? 0.514 -9.690 -10.676 1.00 96.38 166 SER A O 1
ATOM 1261 N N . PRO A 1 167 ? 2.628 -9.360 -10.016 1.00 97.12 167 PRO A N 1
ATOM 1262 C CA . PRO A 1 167 ? 3.064 -10.671 -10.476 1.00 97.12 167 PRO A CA 1
ATOM 1263 C C . PRO A 1 167 ? 2.311 -11.783 -9.743 1.00 97.12 167 PRO A C 1
ATOM 1265 O O . PRO A 1 167 ? 1.986 -11.670 -8.559 1.00 97.12 167 PRO A O 1
ATOM 1268 N N . LEU A 1 168 ? 2.055 -12.896 -10.426 1.00 96.62 168 LEU A N 1
ATOM 1269 C CA . LEU A 1 168 ? 1.358 -14.020 -9.802 1.00 96.62 168 LEU A CA 1
ATOM 1270 C C . LEU A 1 168 ? 2.322 -14.804 -8.908 1.00 96.62 168 LEU A C 1
ATOM 1272 O O . LEU A 1 168 ? 3.498 -14.893 -9.210 1.00 96.62 168 LEU A O 1
ATOM 1276 N N . ASN A 1 169 ? 1.858 -15.441 -7.849 1.00 93.31 169 ASN A N 1
ATOM 1277 C CA . ASN A 1 169 ? 2.551 -16.509 -7.140 1.00 93.31 169 ASN A CA 1
ATOM 1278 C C . ASN A 1 169 ? 1.536 -17.637 -6.959 1.00 93.31 169 ASN A C 1
ATOM 1280 O O . ASN A 1 169 ? 0.450 -17.398 -6.435 1.00 93.31 169 ASN A O 1
ATOM 1284 N N . ASP A 1 170 ? 1.859 -18.829 -7.464 1.00 93.06 170 ASP A N 1
ATOM 1285 C CA . ASP A 1 170 ? 0.947 -19.981 -7.491 1.00 93.06 170 ASP A CA 1
ATOM 1286 C C . ASP A 1 170 ? -0.402 -19.669 -8.174 1.00 93.06 170 ASP A C 1
ATOM 1288 O O . ASP A 1 170 ? -1.480 -20.019 -7.699 1.00 93.06 170 ASP A O 1
ATOM 1292 N N . GLY A 1 171 ? -0.343 -18.952 -9.304 1.00 95.31 171 GLY A N 1
ATOM 1293 C CA . GLY A 1 171 ? -1.512 -18.610 -10.125 1.00 95.31 171 GLY A CA 1
ATOM 1294 C C . GLY A 1 171 ? -2.406 -17.496 -9.567 1.00 95.31 171 GLY A C 1
ATOM 1295 O O . GLY A 1 171 ? -3.402 -17.150 -10.198 1.00 95.31 171 GLY A O 1
ATOM 1296 N N . ARG A 1 172 ? -2.057 -16.909 -8.419 1.00 97.06 172 ARG A N 1
ATOM 1297 C CA . ARG A 1 172 ? -2.813 -15.836 -7.754 1.00 97.06 172 ARG A CA 1
ATOM 1298 C C . ARG A 1 172 ? -1.952 -14.588 -7.593 1.00 97.06 172 ARG A C 1
ATOM 1300 O O . ARG A 1 172 ? -0.739 -14.698 -7.503 1.00 97.06 172 ARG A O 1
ATOM 1307 N N . ASP A 1 173 ? -2.550 -13.407 -7.541 1.00 98.12 173 ASP A N 1
ATOM 1308 C CA . ASP A 1 173 ? -1.816 -12.146 -7.375 1.00 98.12 173 ASP A CA 1
ATOM 1309 C C . ASP A 1 173 ? -1.015 -12.126 -6.053 1.00 98.12 173 ASP A C 1
ATOM 1311 O O . ASP A 1 173 ? -1.522 -12.519 -4.999 1.00 98.12 173 ASP A O 1
ATOM 1315 N N . THR A 1 174 ? 0.269 -11.755 -6.111 1.00 98.25 174 THR A N 1
ATOM 1316 C CA . THR A 1 174 ? 1.181 -11.836 -4.955 1.00 98.25 174 THR A CA 1
ATOM 1317 C C . THR A 1 174 ? 0.818 -10.825 -3.863 1.00 98.25 174 THR A C 1
ATOM 1319 O O . THR A 1 174 ? 0.830 -11.171 -2.678 1.00 98.25 174 THR A O 1
ATOM 1322 N N . PHE A 1 175 ? 0.461 -9.596 -4.242 1.00 98.50 175 PHE A N 1
ATOM 1323 C CA . PHE A 1 175 ? 0.073 -8.534 -3.310 1.00 98.50 175 PHE A CA 1
ATOM 1324 C C . PHE A 1 175 ? -1.311 -8.808 -2.711 1.00 98.50 175 PHE A C 1
ATOM 1326 O O . PHE A 1 175 ? -1.483 -8.672 -1.497 1.00 98.50 175 PHE A O 1
ATOM 1333 N N . GLU A 1 176 ? -2.267 -9.277 -3.520 1.00 98.56 176 GLU A N 1
ATOM 1334 C CA . GLU A 1 176 ? -3.606 -9.651 -3.043 1.00 98.56 176 GLU A CA 1
ATOM 1335 C C . GLU A 1 176 ? -3.530 -10.778 -2.005 1.00 98.56 176 GLU A C 1
ATOM 1337 O O . GLU A 1 176 ? -4.111 -10.671 -0.924 1.00 98.56 176 GLU A O 1
ATOM 1342 N N . GLN A 1 177 ? -2.753 -11.831 -2.280 1.00 98.38 177 GLN A N 1
ATOM 1343 C CA . GLN A 1 177 ? -2.562 -12.939 -1.338 1.00 98.38 177 GLN A CA 1
ATOM 1344 C C . GLN A 1 177 ? -1.954 -12.487 -0.010 1.00 98.38 177 GLN A C 1
ATOM 1346 O O . GLN A 1 177 ? -2.377 -12.937 1.058 1.00 98.38 177 GLN A O 1
ATOM 1351 N N . ALA A 1 178 ? -0.956 -11.606 -0.061 1.00 98.50 178 ALA A N 1
ATOM 1352 C CA . ALA A 1 178 ? -0.322 -11.078 1.137 1.00 98.50 178 ALA A CA 1
ATOM 1353 C C . ALA A 1 178 ? -1.285 -10.196 1.950 1.00 98.50 178 ALA A C 1
ATOM 1355 O O . ALA A 1 178 ? -1.348 -10.347 3.171 1.00 98.50 178 ALA A O 1
ATOM 1356 N N . ALA A 1 179 ? -2.086 -9.349 1.297 1.00 98.38 179 ALA A N 1
ATOM 1357 C CA . ALA A 1 179 ? -3.113 -8.545 1.960 1.00 98.38 179 ALA A CA 1
ATOM 1358 C C . ALA A 1 179 ? -4.212 -9.416 2.598 1.00 98.38 179 ALA A C 1
ATOM 1360 O O . ALA A 1 179 ? -4.547 -9.232 3.769 1.00 98.38 179 ALA A O 1
ATOM 1361 N N . GLU A 1 180 ? -4.730 -10.412 1.874 1.00 98.12 180 GLU A N 1
ATOM 1362 C CA . GLU A 1 180 ? -5.713 -11.370 2.401 1.00 98.12 180 GLU A CA 1
ATOM 1363 C C . GLU A 1 180 ? -5.177 -12.118 3.624 1.00 98.12 180 GLU A C 1
ATOM 1365 O O . GLU A 1 180 ? -5.871 -12.249 4.636 1.00 98.12 180 GLU A O 1
ATOM 1370 N N . LYS A 1 181 ? -3.918 -12.572 3.561 1.00 97.69 181 LYS A N 1
ATOM 1371 C CA . LYS A 1 181 ? -3.251 -13.221 4.692 1.00 97.69 181 LYS A CA 1
ATOM 1372 C C . LYS A 1 181 ? -3.172 -12.284 5.897 1.00 97.69 181 LYS A C 1
ATOM 1374 O O . LYS A 1 181 ? -3.478 -12.725 7.006 1.00 97.69 181 LYS A O 1
ATOM 1379 N N . ALA A 1 182 ? -2.817 -11.016 5.688 1.00 97.19 182 ALA A N 1
ATOM 1380 C CA . ALA A 1 182 ? -2.741 -10.013 6.751 1.00 97.19 182 ALA A CA 1
ATOM 1381 C C . ALA A 1 182 ? -4.099 -9.798 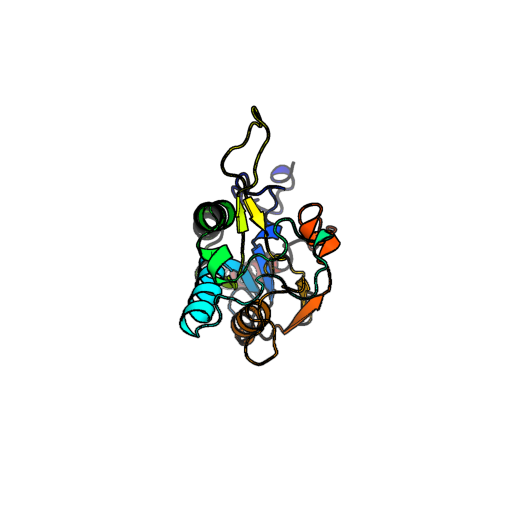7.444 1.00 97.19 182 ALA A C 1
ATOM 1383 O O . ALA A 1 182 ? -4.166 -9.736 8.671 1.00 97.19 182 ALA A O 1
ATOM 1384 N N . LEU A 1 183 ? -5.190 -9.744 6.673 1.00 95.12 183 LEU A N 1
ATOM 1385 C CA . LEU A 1 183 ? -6.542 -9.516 7.194 1.00 95.12 183 LEU A CA 1
ATOM 1386 C C . LEU A 1 183 ? -7.241 -10.769 7.742 1.00 95.12 183 LEU A C 1
ATOM 1388 O O . LEU A 1 183 ? -8.228 -10.631 8.469 1.00 95.12 183 LEU A O 1
ATOM 1392 N N . SER A 1 184 ? -6.731 -11.973 7.465 1.00 93.25 184 SER A N 1
ATOM 1393 C CA . SER A 1 184 ? -7.377 -13.246 7.831 1.00 93.25 184 SER A CA 1
ATOM 1394 C C . SER A 1 184 ? -7.748 -13.371 9.319 1.00 93.25 184 SER A C 1
ATOM 1396 O O . SER A 1 184 ? -8.801 -13.918 9.649 1.00 93.25 184 SER A O 1
ATOM 1398 N N . GLY A 1 185 ? -6.945 -12.799 10.222 1.00 89.44 185 GLY A N 1
ATOM 1399 C CA . GLY A 1 185 ? -7.187 -12.829 11.671 1.00 89.44 185 GLY A CA 1
ATOM 1400 C C . GLY A 1 185 ? -8.330 -11.931 12.162 1.00 89.44 185 GLY A C 1
ATOM 1401 O O . GLY A 1 185 ? -8.749 -12.050 13.311 1.00 89.44 185 GLY A O 1
ATOM 1402 N N . THR A 1 186 ? -8.857 -11.039 11.319 1.00 91.12 186 THR A N 1
ATOM 1403 C CA . THR A 1 186 ? -9.924 -10.093 11.705 1.00 91.12 186 THR A CA 1
ATOM 1404 C C . THR A 1 186 ? -11.332 -10.650 11.517 1.00 91.12 186 THR A C 1
ATOM 1406 O O . THR A 1 186 ? -12.288 -10.099 12.061 1.00 91.12 186 THR A O 1
ATOM 1409 N N . GLY A 1 187 ? -11.476 -11.722 10.730 1.00 89.12 187 GLY A N 1
ATOM 1410 C CA . GLY A 1 187 ? -12.768 -12.171 10.206 1.00 89.12 187 GLY A CA 1
ATOM 1411 C C . GLY A 1 187 ? -13.283 -11.342 9.019 1.00 89.12 187 GLY A C 1
ATOM 1412 O O . GLY A 1 187 ? -14.389 -11.595 8.548 1.00 89.12 187 GLY A O 1
ATOM 1413 N N . THR A 1 188 ? -12.500 -10.378 8.522 1.00 93.31 188 THR A N 1
ATOM 1414 C CA . THR A 1 188 ? -12.808 -9.605 7.314 1.00 93.31 188 THR A CA 1
ATOM 1415 C C . THR A 1 188 ? -12.281 -10.314 6.071 1.00 93.31 188 THR A C 1
ATOM 1417 O O . THR A 1 188 ? -11.109 -10.684 6.000 1.00 93.31 188 THR A O 1
ATOM 1420 N N . ARG A 1 189 ? -13.135 -10.458 5.055 1.00 95.50 189 ARG A N 1
ATOM 1421 C CA . ARG A 1 189 ? -12.757 -10.940 3.723 1.00 95.50 189 ARG A CA 1
ATOM 1422 C C . ARG A 1 189 ? -12.544 -9.761 2.780 1.00 95.50 189 ARG A C 1
ATOM 1424 O O . ARG A 1 189 ? -13.411 -8.894 2.674 1.00 95.50 189 ARG A O 1
ATOM 1431 N N . ILE A 1 190 ? -11.448 -9.775 2.027 1.00 97.31 190 ILE A N 1
ATOM 1432 C CA . ILE A 1 190 ? -11.244 -8.813 0.942 1.00 97.31 190 ILE A CA 1
ATOM 1433 C C . ILE A 1 190 ? -12.060 -9.239 -0.285 1.00 97.31 190 ILE A C 1
ATOM 1435 O O . ILE A 1 190 ? -12.115 -10.418 -0.646 1.00 97.31 190 ILE A O 1
ATOM 1439 N N . SER A 1 191 ? -12.726 -8.284 -0.923 1.00 97.06 191 SER A N 1
ATOM 1440 C CA . SER A 1 191 ? -13.328 -8.452 -2.241 1.00 97.06 191 SER A CA 1
ATOM 1441 C C . SER A 1 191 ? -12.673 -7.470 -3.198 1.00 97.06 191 SER A C 1
ATOM 1443 O O . SER A 1 191 ? -12.837 -6.261 -3.057 1.00 97.06 191 SER A O 1
ATOM 1445 N N . TRP A 1 192 ? -11.926 -8.008 -4.156 1.00 96.62 192 TRP A N 1
ATOM 1446 C CA . TRP A 1 192 ? -11.138 -7.214 -5.087 1.00 96.62 192 TRP A CA 1
ATOM 1447 C C . TRP A 1 192 ? -12.004 -6.618 -6.195 1.00 96.62 192 TRP A C 1
ATOM 1449 O O . TRP A 1 192 ? -12.686 -7.350 -6.920 1.00 96.62 192 TRP A O 1
ATOM 1459 N N . VAL A 1 193 ? -11.964 -5.296 -6.322 1.00 94.69 193 VAL A N 1
ATOM 1460 C CA . VAL A 1 193 ? -12.724 -4.512 -7.299 1.00 94.69 193 VAL A CA 1
ATOM 1461 C C . VAL A 1 193 ? -11.776 -4.049 -8.394 1.00 94.69 193 VAL A C 1
ATOM 1463 O O . VAL A 1 193 ? -10.720 -3.497 -8.100 1.00 94.69 193 VAL A O 1
ATOM 1466 N N . GLU A 1 194 ? -12.130 -4.303 -9.653 1.00 91.44 194 GLU A N 1
ATOM 1467 C CA . GLU A 1 194 ? -11.378 -3.740 -10.772 1.00 91.44 194 GLU A CA 1
ATOM 1468 C C . GLU A 1 194 ? -11.559 -2.223 -10.786 1.00 91.44 194 GLU A C 1
ATOM 1470 O O . GLU A 1 194 ? -12.678 -1.738 -10.941 1.00 91.44 194 GLU A O 1
ATOM 1475 N N . ASP A 1 195 ? -10.462 -1.502 -10.586 1.00 81.19 195 ASP A N 1
ATOM 1476 C CA . ASP A 1 195 ? -10.456 -0.047 -10.468 1.00 81.19 195 ASP A CA 1
ATOM 1477 C C . ASP A 1 195 ? -9.142 0.553 -10.987 1.00 81.19 195 ASP A C 1
ATOM 1479 O O . ASP A 1 195 ? -8.760 1.654 -10.590 1.00 81.19 195 ASP A O 1
ATOM 1483 N N . TRP A 1 196 ? -8.409 -0.169 -11.847 1.00 80.25 196 TRP A N 1
ATOM 1484 C CA . TRP A 1 196 ? -7.103 0.270 -12.341 1.00 80.25 196 TRP A CA 1
ATOM 1485 C C . TRP A 1 196 ? -7.163 1.686 -12.919 1.00 80.25 196 TRP A C 1
ATOM 1487 O O . TRP A 1 196 ? -6.476 2.577 -12.430 1.00 80.25 196 TRP A O 1
ATOM 1497 N N . ASP A 1 197 ? -8.048 1.941 -13.885 1.00 70.50 197 ASP A N 1
ATOM 1498 C CA . ASP A 1 197 ? -8.093 3.235 -14.575 1.00 70.50 197 ASP A CA 1
ATOM 1499 C C . ASP A 1 197 ? -8.393 4.406 -13.633 1.00 70.50 197 ASP A C 1
ATOM 1501 O O . ASP A 1 197 ? -7.805 5.480 -13.766 1.00 70.50 197 ASP A O 1
ATOM 1505 N N . TYR A 1 198 ? -9.273 4.201 -12.658 1.00 57.72 198 TYR A N 1
ATOM 1506 C CA . TYR A 1 198 ? -9.710 5.248 -11.742 1.00 57.72 198 TYR A CA 1
ATOM 1507 C C . TYR A 1 198 ? -8.714 5.478 -10.597 1.00 57.72 198 TYR A C 1
ATOM 1509 O O . TYR A 1 198 ? -8.460 6.624 -10.223 1.00 57.72 198 TYR A O 1
ATOM 1517 N N . SER A 1 199 ? -8.090 4.411 -10.096 1.00 54.69 199 SER A N 1
ATOM 1518 C CA . SER A 1 199 ? -7.035 4.487 -9.082 1.00 54.69 199 SER A CA 1
ATOM 1519 C C . SER A 1 199 ? -5.689 4.968 -9.646 1.00 54.69 199 SER A C 1
ATOM 1521 O O . SER A 1 199 ? -4.932 5.595 -8.908 1.00 54.69 199 SER A O 1
ATOM 1523 N N . HIS A 1 200 ? -5.404 4.736 -10.940 1.00 54.25 200 HIS A N 1
ATOM 1524 C CA . HIS A 1 200 ? -4.107 5.040 -11.578 1.00 54.25 200 HIS A CA 1
ATOM 1525 C C . HIS A 1 200 ? -4.061 6.375 -12.323 1.00 54.25 200 HIS A C 1
ATOM 1527 O O . HIS A 1 200 ? -3.022 7.027 -12.317 1.00 54.25 200 HIS A O 1
ATOM 1533 N N . HIS A 1 201 ? -5.149 6.828 -12.961 1.00 48.78 201 HIS A N 1
ATOM 1534 C CA . HIS A 1 201 ? -5.073 8.021 -13.824 1.00 48.78 201 HIS A CA 1
ATOM 1535 C C . HIS A 1 201 ? -5.310 9.355 -13.103 1.00 48.78 201 HIS A C 1
ATOM 1537 O O . HIS A 1 201 ? -5.062 10.406 -13.696 1.00 48.78 201 HIS A O 1
ATOM 1543 N N . ARG A 1 202 ? -5.826 9.367 -11.864 1.00 43.09 202 ARG A N 1
ATOM 1544 C CA . ARG A 1 202 ? -6.200 10.624 -11.173 1.00 43.09 202 ARG A CA 1
ATOM 1545 C C . ARG A 1 202 ? -5.811 10.711 -9.698 1.00 43.09 202 ARG A C 1
ATOM 1547 O O . ARG A 1 202 ? -6.215 11.660 -9.028 1.00 43.09 202 ARG A O 1
ATOM 1554 N N . GLY A 1 203 ? -5.028 9.752 -9.203 1.00 45.06 203 GLY A N 1
ATOM 1555 C CA . GLY A 1 203 ? -4.961 9.484 -7.771 1.00 45.06 203 GLY A CA 1
ATOM 1556 C C . GLY A 1 203 ? -6.312 8.967 -7.275 1.00 45.06 203 GLY A C 1
ATOM 1557 O O . GLY A 1 203 ? -7.356 9.217 -7.879 1.00 45.06 203 GLY A O 1
ATOM 1558 N N . THR A 1 204 ? -6.320 8.174 -6.214 1.00 43.00 204 THR A N 1
ATOM 1559 C CA . THR A 1 204 ? -7.554 7.575 -5.705 1.00 43.00 204 THR A CA 1
ATOM 1560 C C . THR A 1 204 ? -8.565 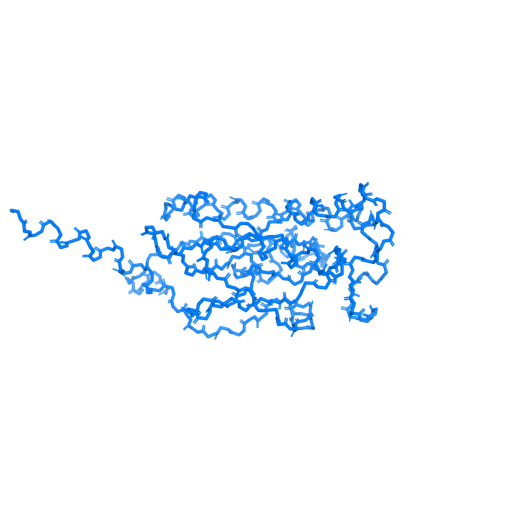8.656 -5.316 1.00 43.00 204 THR A C 1
ATOM 1562 O O . THR A 1 204 ? -8.459 9.284 -4.268 1.00 43.00 204 THR A O 1
ATOM 1565 N N . VAL A 1 205 ? -9.576 8.869 -6.160 1.00 33.91 205 VAL A N 1
ATOM 1566 C CA . VAL A 1 205 ? -10.770 9.648 -5.819 1.00 33.91 205 VAL A CA 1
ATOM 1567 C C . VAL A 1 205 ? -11.859 8.660 -5.422 1.00 33.91 205 VAL A C 1
ATOM 1569 O O . VAL A 1 205 ? -12.924 8.621 -6.032 1.00 33.91 205 VAL A O 1
ATOM 1572 N N . GLY A 1 206 ? -11.617 7.821 -4.412 1.00 34.25 206 GLY A N 1
ATOM 1573 C CA . GLY A 1 206 ? -12.698 7.059 -3.789 1.00 34.25 206 GLY A CA 1
ATOM 1574 C C . GLY A 1 206 ? -13.801 8.043 -3.402 1.00 34.25 206 GLY A C 1
ATOM 1575 O O . GLY A 1 206 ? -13.597 8.941 -2.590 1.00 34.25 206 GLY A O 1
ATOM 1576 N N . ARG A 1 207 ? -14.955 7.978 -4.074 1.00 29.78 207 ARG A N 1
ATOM 1577 C CA . ARG A 1 207 ? -16.058 8.912 -3.835 1.00 29.78 207 ARG A CA 1
ATOM 1578 C C . ARG A 1 207 ? -16.456 8.769 -2.365 1.00 29.78 207 ARG A C 1
ATOM 1580 O O . ARG A 1 207 ? -17.002 7.734 -1.992 1.00 29.78 207 ARG A O 1
ATOM 1587 N N . ASN A 1 208 ? -16.195 9.801 -1.560 1.00 31.11 208 ASN A N 1
ATOM 1588 C CA . ASN A 1 208 ? -16.675 9.922 -0.187 1.00 31.11 208 ASN A CA 1
ATOM 1589 C C . ASN A 1 208 ? -18.175 9.601 -0.143 1.00 31.11 208 ASN A C 1
ATOM 1591 O O . ASN A 1 208 ? -19.013 10.432 -0.498 1.00 31.11 208 ASN A O 1
ATOM 1595 N N . ARG A 1 209 ? -18.535 8.406 0.324 1.00 26.14 209 ARG A N 1
ATOM 1596 C CA . ARG A 1 209 ? -19.771 8.257 1.082 1.00 26.14 209 ARG A CA 1
ATOM 1597 C C . ARG A 1 209 ? -19.372 8.385 2.533 1.00 26.14 209 ARG A C 1
ATOM 1599 O O . ARG A 1 209 ? -18.518 7.651 3.010 1.00 26.14 209 ARG A O 1
ATOM 1606 N N . VAL A 1 210 ? -19.967 9.386 3.169 1.00 26.69 210 VAL A N 1
ATOM 1607 C CA . VAL A 1 210 ? -19.844 9.753 4.575 1.00 26.69 210 VAL A CA 1
ATOM 1608 C C . VAL A 1 210 ? -20.025 8.506 5.448 1.00 26.69 210 VAL A C 1
ATOM 1610 O O . VAL A 1 210 ? -21.130 8.154 5.840 1.00 26.69 210 VAL A O 1
ATOM 1613 N N . GLY A 1 211 ? -18.923 7.815 5.721 1.00 25.00 211 GLY A N 1
ATOM 1614 C CA . GLY A 1 211 ? -18.770 6.883 6.823 1.00 25.00 211 GLY A CA 1
ATOM 1615 C C . GLY A 1 211 ? -18.107 7.664 7.937 1.00 25.00 211 GLY A C 1
ATOM 1616 O O . GLY A 1 211 ? -16.894 7.610 8.102 1.00 25.00 211 GLY A O 1
ATOM 1617 N N . ILE A 1 212 ? -18.898 8.479 8.632 1.00 26.11 212 ILE A N 1
ATOM 1618 C CA . ILE A 1 212 ? -18.474 9.148 9.856 1.00 26.11 212 ILE A CA 1
ATOM 1619 C C . ILE A 1 212 ? -17.827 8.088 10.760 1.00 26.11 212 ILE A C 1
ATOM 1621 O O . ILE A 1 212 ? -18.494 7.163 11.228 1.00 26.11 212 ILE A O 1
ATOM 1625 N N . ALA A 1 213 ? -16.534 8.247 11.036 1.00 26.64 213 ALA A N 1
ATOM 1626 C CA . ALA A 1 213 ? -15.788 7.482 12.031 1.00 26.64 213 ALA A CA 1
ATOM 1627 C C . ALA A 1 213 ? -16.240 7.791 13.481 1.00 26.64 213 ALA A C 1
ATOM 1629 O O . ALA A 1 213 ? -15.436 7.732 14.404 1.00 26.64 213 ALA A O 1
ATOM 1630 N N . ALA A 1 214 ? -17.514 8.147 13.707 1.00 27.17 214 ALA A N 1
ATOM 1631 C CA . ALA A 1 214 ? -18.061 8.403 15.044 1.00 27.17 214 ALA A CA 1
ATOM 1632 C C . ALA A 1 214 ? -18.564 7.131 15.737 1.00 27.17 214 ALA A C 1
ATOM 1634 O O . ALA A 1 214 ? -18.497 7.050 16.958 1.00 27.17 214 ALA A O 1
ATOM 1635 N N . TRP A 1 215 ? -18.993 6.099 15.003 1.00 22.91 215 TRP A N 1
ATOM 1636 C CA . TRP A 1 215 ? -19.620 4.931 15.643 1.00 22.91 215 TRP A CA 1
ATOM 1637 C C . TRP A 1 215 ? -18.655 4.082 16.485 1.00 22.91 215 TRP A C 1
ATOM 1639 O O . TRP A 1 215 ? -19.078 3.415 17.429 1.00 22.91 215 TRP A O 1
ATOM 1649 N N . ALA A 1 216 ? -17.355 4.132 16.184 1.00 27.88 216 ALA A N 1
ATOM 1650 C CA . ALA A 1 216 ? -16.337 3.383 16.918 1.00 27.88 216 ALA A CA 1
ATOM 1651 C C . ALA A 1 216 ? -15.779 4.118 18.151 1.00 27.88 216 ALA A C 1
ATOM 1653 O O . ALA A 1 216 ? -15.053 3.513 18.936 1.00 27.88 216 ALA A O 1
ATOM 1654 N N . TRP A 1 217 ? -16.084 5.409 18.323 1.00 31.23 217 TRP A N 1
ATOM 1655 C CA . TRP A 1 217 ? -15.585 6.205 19.452 1.00 31.23 217 TRP A CA 1
ATOM 1656 C C . TRP A 1 217 ? -16.591 6.296 20.610 1.00 31.23 217 TRP A C 1
ATOM 1658 O O . TRP A 1 217 ? -16.180 6.292 21.768 1.00 31.23 217 TRP A O 1
ATOM 1668 N N . GLU A 1 218 ? -17.899 6.293 20.339 1.00 28.42 218 GLU A N 1
ATOM 1669 C CA . GLU A 1 218 ? -18.920 6.411 21.397 1.00 28.42 218 GLU A CA 1
ATOM 1670 C C . GLU A 1 218 ? -19.101 5.127 22.225 1.00 28.42 218 GLU A C 1
ATOM 1672 O O . GLU A 1 218 ? -19.382 5.181 23.423 1.00 28.42 218 GLU A O 1
ATOM 1677 N N . SER A 1 219 ? -18.881 3.956 21.625 1.00 30.67 219 SER A N 1
ATOM 1678 C CA . SER A 1 219 ? -19.125 2.665 22.284 1.00 30.67 219 SER A CA 1
ATOM 1679 C C . SER A 1 219 ? -18.057 2.276 23.320 1.00 30.67 219 SER A C 1
ATOM 1681 O O . SER A 1 219 ? -18.348 1.474 24.204 1.00 30.67 219 SER A O 1
ATOM 1683 N N . GLY A 1 220 ? -16.858 2.872 23.268 1.00 32.53 220 GLY A N 1
ATOM 1684 C CA . GLY A 1 220 ? -15.783 2.642 24.247 1.00 32.53 220 GLY A CA 1
ATOM 1685 C C . GLY A 1 220 ? -15.784 3.596 25.451 1.00 32.53 220 GLY A C 1
ATOM 1686 O O . GLY A 1 220 ? -15.231 3.258 26.495 1.00 32.53 220 GLY A O 1
ATOM 1687 N N . LEU A 1 221 ? -16.413 4.771 25.331 1.00 33.72 221 LEU A N 1
ATOM 1688 C CA . LEU A 1 221 ? -16.526 5.752 26.423 1.00 33.72 221 LEU A CA 1
ATOM 1689 C C . LEU A 1 221 ? -17.799 5.549 27.261 1.00 33.72 221 LEU A C 1
ATOM 1691 O O . LEU A 1 221 ? -17.793 5.786 28.469 1.00 33.72 221 LEU A O 1
ATOM 1695 N N . ALA A 1 222 ? -18.871 5.018 26.664 1.00 30.23 222 ALA A N 1
ATOM 1696 C CA . ALA A 1 222 ? -20.115 4.753 27.387 1.00 30.23 222 ALA A CA 1
ATOM 1697 C C . ALA A 1 222 ? -19.979 3.655 28.466 1.00 30.23 222 ALA A C 1
ATOM 1699 O O . ALA A 1 222 ? -20.708 3.678 29.461 1.00 30.23 222 ALA A O 1
ATOM 1700 N N . SER A 1 223 ? -19.041 2.708 28.317 1.00 34.00 223 SER A N 1
ATOM 1701 C CA . SER A 1 223 ? -18.843 1.635 29.305 1.00 34.00 223 SER A CA 1
ATOM 1702 C C . SER A 1 223 ? -18.060 2.075 30.544 1.00 34.00 223 SER A C 1
ATOM 1704 O O . SER A 1 223 ? -18.224 1.482 31.608 1.00 34.00 223 SER A O 1
ATOM 1706 N N . THR A 1 224 ? -17.218 3.106 30.438 1.00 34.66 224 THR A N 1
ATOM 1707 C CA . THR A 1 224 ? -16.414 3.610 31.564 1.00 34.66 224 THR A CA 1
ATOM 1708 C C . THR A 1 224 ? -17.153 4.663 32.391 1.00 34.66 224 THR A C 1
ATOM 1710 O O . THR A 1 224 ? -16.971 4.704 33.608 1.00 34.66 224 THR A O 1
ATOM 1713 N N . GLU A 1 225 ? -18.067 5.441 31.800 1.00 32.19 225 GLU A N 1
ATOM 1714 C CA . GLU A 1 225 ? -18.871 6.418 32.556 1.00 32.19 225 GLU A CA 1
ATOM 1715 C C . GLU A 1 225 ? -20.023 5.799 33.370 1.00 32.19 225 GLU A C 1
ATOM 1717 O O . GLU A 1 225 ? -20.391 6.342 34.416 1.00 32.19 225 GLU A O 1
ATOM 1722 N N . GLN A 1 226 ? -20.571 4.642 32.974 1.00 33.62 226 GLN A N 1
ATOM 1723 C CA . GLN A 1 226 ? -21.617 3.970 33.765 1.00 33.62 226 GLN A CA 1
ATOM 1724 C C . GLN A 1 226 ? -21.082 3.222 34.997 1.00 33.62 226 GLN A C 1
ATOM 1726 O O . GLN A 1 226 ? -21.828 3.039 35.960 1.00 33.62 226 GLN A O 1
ATOM 1731 N N . ALA A 1 227 ? -19.799 2.845 35.016 1.00 35.94 227 ALA A N 1
ATOM 1732 C CA . ALA A 1 227 ? -19.187 2.157 36.156 1.00 35.94 227 ALA A CA 1
ATOM 1733 C C . ALA A 1 227 ? -18.843 3.103 37.325 1.00 35.94 227 ALA A C 1
ATOM 1735 O O . ALA A 1 227 ? -18.806 2.667 38.471 1.00 35.94 227 ALA A O 1
ATOM 1736 N N . HIS A 1 228 ? -18.662 4.405 37.071 1.00 36.19 228 HIS A N 1
ATOM 1737 C CA . HIS A 1 228 ? -18.279 5.383 38.101 1.00 36.19 228 HIS A CA 1
ATOM 1738 C C . HIS A 1 228 ? -19.448 6.128 38.770 1.00 36.19 228 HIS A C 1
ATOM 1740 O O . HIS A 1 228 ? -19.220 6.937 39.664 1.00 36.19 228 HIS A O 1
ATOM 1746 N N . ARG A 1 229 ? -20.703 5.850 38.385 1.00 37.28 229 ARG A N 1
ATOM 1747 C CA . ARG A 1 229 ? -21.909 6.438 39.015 1.00 37.28 229 ARG A CA 1
ATOM 1748 C C . ARG A 1 229 ? -22.774 5.438 39.790 1.00 37.28 229 ARG A C 1
ATOM 1750 O O . ARG A 1 229 ? -23.890 5.770 40.183 1.00 37.28 229 ARG A O 1
ATOM 1757 N N . ARG A 1 230 ? -22.273 4.224 40.026 1.00 40.91 230 ARG A N 1
ATOM 1758 C CA . ARG A 1 230 ? -22.873 3.247 40.947 1.00 40.91 230 ARG A CA 1
ATOM 1759 C C . ARG A 1 230 ? -21.785 2.642 41.832 1.00 40.91 230 ARG A C 1
ATOM 1761 O O . ARG A 1 230 ? -21.345 1.521 41.601 1.00 40.91 230 ARG A O 1
ATOM 1768 N N . GLY A 1 231 ? -21.360 3.425 42.814 1.00 34.97 231 GLY A N 1
ATOM 1769 C CA . GLY A 1 231 ? -20.512 3.036 43.936 1.00 34.97 231 GLY A CA 1
ATOM 1770 C C . GLY A 1 231 ? -20.833 3.940 45.107 1.00 34.97 231 GLY A C 1
ATOM 1771 O O . GLY A 1 231 ? -20.884 5.165 44.860 1.00 34.97 231 GLY A O 1
#